Protein 4U3Q (pdb70)

Sequence (192 aa):
KAKAEKVECALKGGIFRGTLPIDTTVTFNADGTAQKVELSPLTYRGTWMVREDGIVELSLVEKELYELIDSNSVRYMGAPGAEMAPFYVLKKTKAKAEKVECALKGGIFRGTLPAGIDTTVTFNADGTAQKVELPLTYRGTWMVREDGIVELSLVSKELYELIDSNSVRYMGAPGAGKPSKEMAPFYVLKKT

Secondary structure (DSSP, 8-state):
-HHHHHHHHHHTTEEEEEE---EEEEEE-TTSEEEEEE---EEEEEEEEE-SSS-EEEEE--EEEEEEEETTEEEEEESS----GGGGEEEE-/-HHHHHHHHHHTTEEEEEEE---EEEEEEE-TTSEEEEEE--EEEEEEEEE-TTSPEEEEE---EEEEEEETTEEEEEEETTEE---TTTGGGGEEEE-

Foldseek 3Di:
DVLQVLLLVLQAPWKWWAAACFTKIWHQHNVQKIWIWGDVIDIWIGGWHADPVNWIWTPTPPIWIWHDPDSFKIFTPGDPPHVPRVRRIIGTD/DVLQVLLLVLAAVWKWWAQAPVRKTKIKHAHNVQKIWMAIPNQIWIGGWGADPVNWIFTDTDSGWIWHDPDSFKIFTQGGVVRGDPDPVNTVRRMIGTD

Organism: Treponema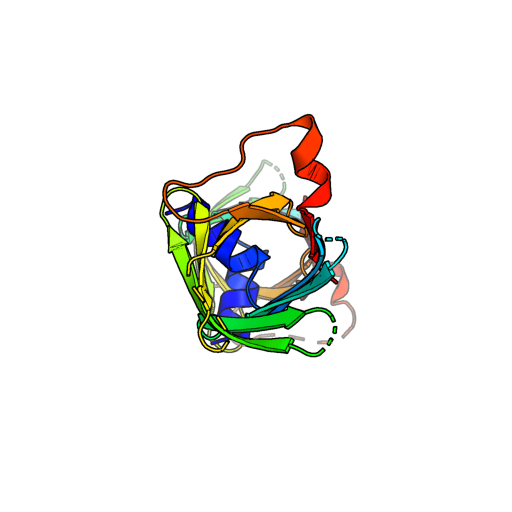 pallidum (strain Nichols) (NCBI:txid243276)

Structure (mmCIF, N/CA/C/O backbone):
data_4U3Q
#
_entry.id   4U3Q
#
_cell.length_a   85.682
_cell.length_b   85.682
_cell.length_c   85.376
_cell.angle_alpha   90.000
_cell.angle_beta   90.000
_cell.angle_gamma   120.000
#
_symmetry.space_group_name_H-M   'H 3'
#
loop_
_entity.id
_entity.type
_entity.pdbx_description
1 polymer '17 kDa lipoprotein'
2 water water
#
loop_
_atom_site.group_PDB
_atom_site.id
_atom_site.type_symbol
_atom_site.label_atom_id
_atom_site.label_alt_id
_atom_site.label_comp_id
_atom_site.label_asym_id
_atom_site.label_entity_id
_atom_site.label_seq_id
_atom_site.pdbx_PDB_ins_code
_atom_site.Cartn_x
_atom_site.Cartn_y
_atom_site.Cartn_z
_atom_site.occupancy
_atom_site.B_iso_or_equiv
_atom_site.auth_seq_id
_atom_site.auth_comp_id
_atom_site.auth_asym_id
_atom_site.auth_atom_id
_atom_site.pdbx_PDB_model_num
ATOM 1 N N . LYS A 1 2 ? -10.010 -26.719 -55.683 1.00 147.35 10 LYS A N 1
ATOM 2 C CA . LYS A 1 2 ? -8.553 -26.663 -55.700 1.00 140.55 10 LYS A CA 1
ATOM 3 C C . LYS A 1 2 ? -8.078 -25.242 -56.030 1.00 138.42 10 LYS A C 1
ATOM 4 O O . LYS A 1 2 ? -7.057 -24.792 -55.507 1.00 137.68 10 LYS A O 1
ATOM 22 N N . ALA A 1 3 ? -8.830 -24.536 -56.875 1.00 112.94 11 ALA A N 1
ATOM 23 C CA . ALA A 1 3 ? -8.462 -23.184 -57.306 1.00 107.54 11 ALA A CA 1
ATOM 24 C C . ALA A 1 3 ? -8.225 -22.263 -56.112 1.00 100.56 11 ALA A C 1
ATOM 25 O O . ALA A 1 3 ? -7.154 -21.679 -55.972 1.00 97.91 11 ALA A O 1
ATOM 32 N N . LYS A 1 4 ? -9.231 -22.149 -55.251 1.00 109.07 12 LYS A N 1
ATOM 33 C CA . LYS A 1 4 ? -9.156 -21.306 -54.061 1.00 103.55 12 LYS A CA 1
ATOM 34 C C . LYS A 1 4 ? -7.950 -21.644 -53.189 1.00 95.36 12 LYS A C 1
ATOM 35 O O . LYS A 1 4 ? -7.260 -20.754 -52.697 1.00 89.63 12 LYS A O 1
ATOM 54 N N . ALA A 1 5 ? -7.707 -22.936 -53.000 1.00 84.34 13 ALA A N 1
ATOM 55 C CA . ALA A 1 5 ? -6.645 -23.399 -52.114 1.00 77.84 13 ALA A CA 1
ATOM 56 C C . ALA A 1 5 ? -5.258 -22.973 -52.591 1.00 77.40 13 ALA A C 1
ATOM 57 O O . ALA A 1 5 ? -4.449 -22.479 -51.803 1.00 66.58 13 ALA A O 1
ATOM 64 N N . GLU A 1 6 ? -4.982 -23.163 -53.877 1.00 81.27 14 GLU A N 1
ATOM 65 C CA . GLU A 1 6 ? -3.654 -22.880 -54.410 1.00 81.43 14 GLU A CA 1
ATOM 66 C C . GLU A 1 6 ? -3.448 -21.384 -54.633 1.00 77.86 14 GLU A C 1
ATOM 67 O O . GLU A 1 6 ? -2.314 -20.918 -54.740 1.00 74.82 14 GLU A O 1
ATOM 79 N N . LYS A 1 7 ? -4.543 -20.633 -54.702 1.00 82.13 15 LYS A N 1
ATOM 80 C CA . LYS A 1 7 ? -4.465 -19.178 -54.757 1.00 79.13 15 LYS A CA 1
ATOM 81 C C . LYS A 1 7 ? -4.012 -18.640 -53.406 1.00 73.38 15 LYS A C 1
ATOM 82 O O . LYS A 1 7 ? -3.169 -17.748 -53.330 1.00 73.42 15 LYS A O 1
ATOM 101 N N . VAL A 1 8 ? -4.587 -19.192 -52.343 1.00 69.82 16 VAL A N 1
ATOM 102 C CA . VAL A 1 8 ? -4.208 -18.831 -50.984 1.00 61.28 16 VAL A CA 1
ATOM 103 C C . VAL A 1 8 ? -2.761 -19.226 -50.715 1.00 63.13 16 VAL A C 1
ATOM 104 O O . VAL A 1 8 ? -2.010 -18.489 -50.074 1.00 61.21 16 VAL A O 1
ATOM 117 N N . GLU A 1 9 ? -2.386 -20.405 -51.199 1.00 65.03 17 GLU A N 1
ATOM 118 C CA . GLU A 1 9 ? -1.024 -20.902 -51.067 1.00 59.30 17 GLU A CA 1
ATOM 119 C C . GLU A 1 9 ? -0.035 -19.934 -51.710 1.00 59.16 17 GLU A C 1
ATOM 120 O O . GLU A 1 9 ? 0.961 -19.549 -51.098 1.00 57.16 17 GLU A O 1
ATOM 132 N N . CYS A 1 10 ? -0.330 -19.533 -52.942 1.00 61.57 18 CYS A N 1
ATOM 133 C CA . CYS A 1 10 ? 0.541 -18.639 -53.694 1.00 66.03 18 CYS A CA 1
ATOM 134 C C . CYS A 1 10 ? 0.730 -17.283 -53.014 1.00 61.56 18 CYS A C 1
ATOM 135 O O . CYS A 1 10 ? 1.838 -16.748 -52.974 1.00 61.00 18 CYS A O 1
ATOM 142 N N . ALA A 1 11 ? -0.357 -16.733 -52.485 1.00 59.39 19 ALA A N 1
ATOM 143 C CA . ALA A 1 11 ? -0.337 -15.399 -51.894 1.00 57.93 19 ALA A CA 1
ATOM 144 C C . ALA A 1 11 ? 0.427 -15.355 -50.575 1.00 55.27 19 ALA A C 1
ATOM 145 O O . ALA A 1 11 ? 0.965 -14.315 -50.196 1.00 59.58 19 ALA A O 1
ATOM 152 N N . LEU A 1 12 ? 0.479 -16.485 -49.881 1.00 60.34 20 LEU A N 1
ATOM 153 C CA . LEU A 1 12 ? 1.004 -16.524 -48.521 1.00 57.13 20 LEU A CA 1
ATOM 154 C C . LEU A 1 12 ? 2.489 -16.852 -48.434 1.00 56.12 20 LEU A C 1
ATOM 155 O O . LEU A 1 12 ? 3.225 -16.203 -47.690 1.00 57.09 20 LEU A O 1
ATOM 171 N N . LYS A 1 13 ? 2.926 -17.863 -49.175 1.00 60.03 21 LYS A N 1
ATOM 172 C CA . LYS A 1 13 ? 4.285 -18.368 -49.009 1.00 68.84 21 LYS A CA 1
ATOM 173 C C . LYS A 1 13 ? 5.339 -17.327 -49.367 1.00 66.13 21 LYS A C 1
ATOM 174 O O . LYS A 1 13 ? 5.278 -16.697 -50.421 1.00 67.77 21 LYS A O 1
ATOM 193 N N . GLY A 1 14 ? 6.306 -17.162 -48.468 1.00 59.05 22 GLY A N 1
ATOM 194 C CA . GLY A 1 14 ? 7.327 -16.141 -48.605 1.00 58.19 22 GLY A CA 1
ATOM 195 C C . GLY A 1 14 ? 6.910 -14.836 -47.952 1.00 61.21 22 GLY A C 1
ATOM 196 O O . GLY A 1 14 ? 7.725 -13.931 -47.779 1.00 67.71 22 GLY A O 1
ATOM 200 N N . GLY A 1 15 ? 5.637 -14.746 -47.577 1.00 60.49 23 GLY A N 1
ATOM 201 C CA . GLY A 1 15 ? 5.078 -13.520 -47.037 1.00 59.52 23 GLY A CA 1
ATOM 202 C C . GLY A 1 15 ? 5.099 -13.451 -45.522 1.00 57.17 23 GLY A C 1
ATOM 203 O O . GLY A 1 15 ? 4.970 -14.467 -44.840 1.00 56.40 23 GLY A O 1
ATOM 207 N N . ILE A 1 16 ? 5.272 -12.238 -45.005 1.00 58.01 24 ILE A N 1
ATOM 208 C CA . ILE A 1 16 ? 5.217 -11.978 -43.572 1.00 54.82 24 ILE A CA 1
ATOM 209 C C . ILE A 1 16 ? 4.103 -10.978 -43.292 1.00 63.20 24 ILE A C 1
ATOM 210 O O . ILE A 1 16 ? 4.014 -9.935 -43.941 1.00 63.03 24 ILE A O 1
ATOM 226 N N . PHE A 1 17 ? 3.261 -11.305 -42.317 1.00 53.65 25 PHE A N 1
ATOM 227 C CA . PHE A 1 17 ? 2.062 -10.528 -42.039 1.00 53.30 25 PHE A CA 1
ATOM 228 C C . PHE A 1 17 ? 2.069 -10.014 -40.607 1.00 53.44 25 PHE A C 1
ATOM 229 O O . PHE A 1 17 ? 2.296 -10.773 -39.665 1.00 61.41 25 PHE A O 1
ATOM 246 N N . ARG A 1 18 ? 1.819 -8.718 -40.461 1.00 55.55 26 ARG A N 1
ATOM 247 C CA . ARG A 1 18 ? 1.906 -8.051 -39.171 1.00 62.64 26 ARG A CA 1
ATOM 248 C C . ARG A 1 18 ? 0.617 -7.314 -38.834 1.00 63.81 26 ARG A C 1
ATOM 249 O O . ARG A 1 18 ? -0.096 -6.842 -39.719 1.00 62.00 26 ARG A O 1
ATOM 270 N N . GLY A 1 19 ? 0.332 -7.218 -37.541 1.00 61.35 27 GLY A N 1
ATOM 271 C CA . GLY A 1 19 ? -0.827 -6.496 -37.059 1.00 59.11 27 GLY A CA 1
ATOM 272 C C . GLY A 1 19 ? -0.951 -6.643 -35.558 1.00 57.20 27 GLY A C 1
ATOM 273 O O . GLY A 1 19 ? -0.473 -7.621 -34.984 1.00 67.08 27 GLY A O 1
ATOM 277 N N . THR A 1 20 ? -1.586 -5.665 -34.923 1.00 60.34 28 THR A N 1
ATOM 278 C CA . THR A 1 20 ? -1.788 -5.688 -33.481 1.00 64.40 28 THR A CA 1
ATOM 279 C C . THR A 1 20 ? -3.169 -6.245 -33.166 1.00 70.04 28 THR A C 1
ATOM 280 O O . THR A 1 20 ? -4.183 -5.592 -33.417 1.00 69.55 28 THR A O 1
ATOM 291 N N . LEU A 1 21 ? -3.201 -7.456 -32.620 1.00 75.93 29 LEU A N 1
ATOM 292 C CA . LEU A 1 21 ? -4.460 -8.116 -32.294 1.00 82.17 29 LEU A CA 1
ATOM 293 C C . LEU A 1 21 ? -4.925 -7.711 -30.895 1.00 86.10 29 LEU A C 1
ATOM 294 O O . LEU A 1 21 ? -4.124 -7.243 -30.087 1.00 89.90 29 LEU A O 1
ATOM 310 N N . PRO A 1 22 ? -6.226 -7.884 -30.605 1.00 89.15 30 PRO A N 1
ATOM 311 C CA . PRO A 1 22 ? -6.758 -7.526 -29.283 1.00 94.23 30 PRO A CA 1
ATOM 312 C C . PRO A 1 22 ? -6.087 -8.291 -28.145 1.00 93.43 30 PRO A C 1
ATOM 313 O O . PRO A 1 22 ? -5.653 -9.422 -28.359 1.00 95.14 30 PRO A O 1
ATOM 324 N N . ILE A 1 29 ? -1.471 -6.706 -28.736 1.00 82.10 37 ILE A N 1
ATOM 325 C CA . ILE A 1 29 ? -0.215 -7.433 -28.875 1.00 80.45 37 ILE A CA 1
ATOM 326 C C . ILE A 1 29 ? 0.283 -7.387 -30.315 1.00 72.69 37 ILE A C 1
ATOM 327 O O . ILE A 1 29 ? -0.348 -7.935 -31.218 1.00 68.99 37 ILE A O 1
ATOM 342 N N . ASP A 1 30 ? 1.425 -6.737 -30.519 1.00 72.51 38 ASP A N 1
ATOM 343 C CA . ASP A 1 30 ? 2.021 -6.636 -31.845 1.00 69.85 38 ASP A CA 1
ATOM 344 C C . ASP A 1 30 ? 2.458 -8.023 -32.306 1.00 70.23 38 ASP A C 1
ATOM 345 O O . ASP A 1 30 ? 3.358 -8.624 -31.717 1.00 70.26 38 ASP A O 1
ATOM 354 N N . THR A 1 31 ? 1.815 -8.523 -33.358 1.00 63.67 39 THR A N 1
ATOM 355 C CA . THR A 1 31 ? 1.989 -9.911 -33.777 1.00 61.84 39 THR A CA 1
ATOM 356 C C . THR A 1 31 ? 2.513 -10.031 -35.204 1.00 60.42 39 THR A C 1
ATOM 357 O O . THR A 1 31 ? 2.113 -9.280 -36.091 1.00 56.47 39 THR A O 1
ATOM 368 N N . THR A 1 32 ? 3.414 -10.988 -35.404 1.00 62.81 40 THR A N 1
ATOM 369 C CA . THR A 1 32 ? 3.932 -11.323 -36.725 1.00 63.03 40 THR A CA 1
ATOM 370 C C . THR A 1 32 ? 3.612 -12.777 -37.045 1.00 62.00 40 THR A C 1
ATOM 371 O O . THR A 1 32 ? 3.677 -13.637 -36.170 1.00 60.02 40 THR A O 1
ATOM 382 N N . VAL A 1 33 ? 3.257 -13.038 -38.298 1.00 52.52 41 VAL A N 1
ATOM 383 C CA . VAL A 1 33 ? 3.039 -14.398 -38.774 1.00 50.55 41 VAL A CA 1
ATOM 384 C C . VAL A 1 33 ? 3.710 -14.561 -40.128 1.00 56.28 41 VAL A C 1
ATOM 385 O O . VAL A 1 33 ? 3.321 -13.920 -41.105 1.00 58.38 41 VAL A O 1
ATOM 398 N N . THR A 1 34 ? 4.722 -15.420 -40.173 1.00 62.54 42 THR A N 1
ATOM 399 C CA . THR A 1 34 ? 5.484 -15.656 -41.390 1.00 64.65 42 THR A CA 1
ATOM 400 C C . THR A 1 34 ? 5.174 -17.039 -41.945 1.00 61.06 42 THR A C 1
ATOM 401 O O . THR A 1 34 ? 5.399 -18.045 -41.279 1.00 61.35 42 THR A O 1
ATOM 412 N N . PHE A 1 35 ? 4.652 -17.076 -43.166 1.00 59.85 43 PHE A N 1
ATOM 413 C CA . PHE A 1 35 ? 4.391 -18.332 -43.857 1.00 62.17 43 PHE A CA 1
ATOM 414 C C . PHE A 1 35 ? 5.534 -18.628 -44.820 1.00 60.25 43 PHE A C 1
ATOM 415 O O . PHE A 1 35 ? 5.528 -18.173 -45.961 1.00 60.06 43 PHE A O 1
ATOM 432 N N . ASN A 1 36 ? 6.526 -19.378 -44.351 1.00 62.68 44 ASN A N 1
ATOM 433 C CA . ASN A 1 36 ? 7.664 -19.737 -45.191 1.00 57.41 44 ASN A CA 1
ATOM 434 C C . ASN A 1 36 ? 7.213 -20.607 -46.353 1.00 56.46 44 ASN A C 1
ATOM 435 O O . ASN A 1 36 ? 6.241 -21.354 -46.239 1.00 58.67 44 ASN A O 1
ATOM 446 N N . ALA A 1 37 ? 7.926 -20.510 -47.469 1.00 58.05 45 ALA A N 1
ATOM 447 C CA . ALA A 1 37 ? 7.552 -21.233 -48.677 1.00 61.69 45 ALA A CA 1
ATOM 448 C C . ALA A 1 37 ? 7.870 -22.722 -48.584 1.00 60.16 45 ALA A C 1
ATOM 449 O O . ALA A 1 37 ? 7.412 -23.507 -49.415 1.00 54.20 45 ALA A O 1
ATOM 456 N N . ASP A 1 38 ? 8.655 -23.111 -47.583 1.00 59.08 46 ASP A N 1
ATOM 457 C CA . ASP A 1 38 ? 8.977 -24.520 -47.387 1.00 67.49 46 ASP A CA 1
ATOM 458 C C . ASP A 1 38 ? 7.853 -25.250 -46.655 1.00 68.73 46 ASP A C 1
ATOM 459 O O . ASP A 1 38 ? 7.915 -26.466 -46.463 1.00 62.07 46 ASP A O 1
ATOM 468 N N . GLY A 1 39 ? 6.829 -24.501 -46.251 1.00 62.59 47 GLY A N 1
ATOM 469 C CA . GLY A 1 39 ? 5.685 -25.068 -45.559 1.00 60.64 47 GLY A CA 1
ATOM 470 C C . GLY A 1 39 ? 5.740 -24.846 -44.061 1.00 60.58 47 GLY A C 1
ATOM 471 O O . GLY A 1 39 ? 4.796 -25.179 -43.344 1.00 62.96 47 GLY A O 1
ATOM 475 N N . THR A 1 40 ? 6.849 -24.288 -43.584 1.00 59.20 48 THR A N 1
ATOM 476 C CA . THR A 1 40 ? 7.005 -23.989 -42.165 1.00 53.25 48 THR A CA 1
ATOM 477 C C . THR A 1 40 ? 6.472 -22.597 -41.868 1.00 56.90 48 THR A C 1
ATOM 478 O O . THR A 1 40 ? 6.236 -21.809 -42.784 1.00 51.42 48 THR A O 1
ATOM 489 N N . ALA A 1 41 ? 6.289 -22.298 -40.585 1.00 51.55 49 ALA A N 1
ATOM 490 C CA . ALA A 1 41 ? 5.760 -21.006 -40.171 1.00 54.45 49 ALA A CA 1
ATOM 491 C C . ALA A 1 41 ? 6.391 -20.535 -38.870 1.00 58.60 49 ALA A C 1
ATOM 492 O O . ALA A 1 41 ? 6.887 -21.336 -38.079 1.00 53.87 49 ALA A O 1
ATOM 499 N N . GLN A 1 42 ? 6.362 -19.223 -38.669 1.00 68.78 50 GLN A N 1
ATOM 500 C CA . GLN A 1 42 ? 6.884 -18.599 -37.462 1.00 73.72 50 GLN A CA 1
ATOM 501 C C . GLN A 1 42 ? 5.919 -17.515 -37.002 1.00 71.05 50 GLN A C 1
ATOM 502 O O . GLN A 1 42 ? 5.454 -16.713 -37.813 1.00 71.61 50 GLN A O 1
ATOM 516 N N . LYS A 1 43 ? 5.610 -17.504 -35.708 1.00 66.39 51 LYS A N 1
ATOM 517 C CA . LYS A 1 43 ? 4.823 -16.425 -35.124 1.00 60.61 51 LYS A CA 1
ATOM 518 C C . LYS A 1 43 ? 5.608 -15.743 -34.014 1.00 67.14 51 LYS A C 1
ATOM 519 O O . LYS A 1 43 ? 6.217 -16.407 -33.175 1.00 67.71 51 LYS A O 1
ATOM 538 N N . VAL A 1 44 ? 5.579 -14.413 -34.020 1.00 60.09 52 VAL A N 1
ATOM 539 C CA . VAL A 1 44 ? 6.246 -13.616 -33.000 1.00 56.15 52 VAL A CA 1
ATOM 540 C C . VAL A 1 44 ? 5.240 -12.689 -32.323 1.00 62.64 52 VAL A C 1
ATOM 541 O O . VAL A 1 44 ? 4.371 -12.121 -32.982 1.00 60.34 52 VAL A O 1
ATOM 554 N N . GLU A 1 45 ? 5.366 -12.549 -31.005 1.00 80.04 53 GLU A N 1
ATOM 555 C CA . GLU A 1 45 ? 4.484 -11.691 -30.219 1.00 81.53 53 GLU A CA 1
ATOM 556 C C . GLU A 1 45 ? 5.287 -10.832 -29.249 1.00 84.44 53 GLU A C 1
ATOM 557 O O . GLU A 1 45 ? 6.333 -11.252 -28.760 1.00 85.47 53 GLU A O 1
ATOM 569 N N . LEU A 1 46 ? 4.784 -9.630 -28.977 1.00 81.56 54 LEU A N 1
ATOM 570 C CA . LEU A 1 46 ? 5.408 -8.722 -28.019 1.00 86.75 54 LEU A CA 1
ATOM 571 C C . LEU A 1 46 ? 4.470 -8.447 -26.848 1.00 87.56 54 LEU A C 1
ATOM 572 O O . LEU A 1 46 ? 3.476 -7.737 -26.991 1.00 86.54 54 LEU A O 1
ATOM 588 N N . SER A 1 55 ? 10.147 -8.437 -24.834 1.00 114.35 63 SER A N 1
ATOM 589 C CA . SER A 1 55 ? 9.683 -9.752 -24.407 1.00 113.73 63 SER A CA 1
ATOM 590 C C . SER A 1 55 ? 9.130 -10.552 -25.583 1.00 108.13 63 SER A C 1
ATOM 591 O O . SER A 1 55 ? 7.972 -10.968 -25.564 1.00 107.71 63 SER A O 1
ATOM 598 N N . PRO A 1 56 ? 9.962 -10.775 -26.612 1.00 96.40 64 PRO A N 1
ATOM 599 C CA . PRO A 1 56 ? 9.506 -11.470 -27.820 1.00 88.80 64 PRO A CA 1
ATOM 600 C C . PRO A 1 56 ? 9.232 -12.955 -27.607 1.00 85.72 64 PRO A C 1
ATOM 601 O O . PRO A 1 56 ? 10.170 -13.733 -27.440 1.00 87.36 64 PRO A O 1
ATOM 612 N N . LEU A 1 57 ? 7.958 -13.334 -27.611 1.00 94.74 65 LEU A N 1
ATOM 613 C CA . LEU A 1 57 ? 7.585 -14.742 -27.623 1.00 92.95 65 LEU A CA 1
ATOM 614 C C . LEU A 1 57 ? 7.655 -15.249 -29.054 1.00 90.46 65 LEU A C 1
ATOM 615 O O . LEU A 1 57 ? 7.271 -14.541 -29.984 1.00 91.87 65 LEU A O 1
ATOM 631 N N . THR A 1 58 ? 8.149 -16.470 -29.224 1.00 82.09 66 THR A N 1
ATOM 632 C CA . THR A 1 58 ? 8.302 -17.063 -30.547 1.00 74.97 66 THR A CA 1
ATOM 633 C C . THR A 1 58 ? 7.603 -1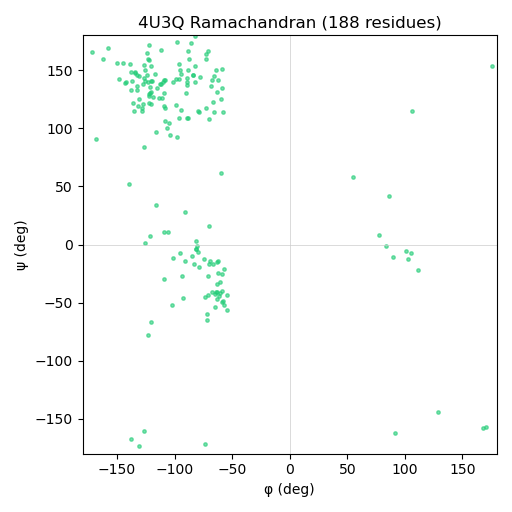8.413 -30.621 1.00 75.34 66 THR A C 1
ATOM 634 O O . THR A 1 58 ? 7.641 -19.198 -29.673 1.00 77.82 66 THR A O 1
ATOM 645 N N . TYR A 1 59 ? 6.966 -18.669 -31.760 1.00 74.44 67 TYR A N 1
ATOM 646 C CA . TYR A 1 59 ? 6.283 -19.931 -32.010 1.00 70.00 67 TYR A CA 1
ATOM 647 C C . TYR A 1 59 ? 6.676 -20.455 -33.384 1.00 74.32 67 TYR A C 1
ATOM 648 O O . TYR A 1 59 ? 6.660 -19.708 -34.361 1.00 71.94 67 TYR A O 1
ATOM 666 N N . ARG A 1 60 ? 7.025 -21.737 -33.454 1.00 78.12 68 ARG A N 1
ATOM 667 C CA . ARG A 1 60 ? 7.432 -22.361 -34.708 1.00 76.21 68 ARG A CA 1
ATOM 668 C C . ARG A 1 60 ? 6.506 -23.521 -35.043 1.00 74.65 68 ARG A C 1
ATOM 669 O O . ARG A 1 60 ? 5.903 -24.119 -34.154 1.00 75.86 68 ARG A O 1
ATOM 690 N N . GLY A 1 61 ? 6.394 -23.832 -36.330 1.00 62.53 69 GLY A N 1
ATOM 691 C CA . GLY A 1 61 ? 5.538 -24.914 -36.772 1.00 58.82 69 GLY A CA 1
ATOM 692 C C . GLY A 1 61 ? 5.316 -24.912 -38.270 1.00 60.10 69 GLY A C 1
ATOM 693 O O . GLY A 1 61 ? 6.110 -24.351 -39.025 1.00 61.50 69 GLY A O 1
ATOM 697 N N . THR A 1 62 ? 4.227 -25.546 -38.695 1.00 63.72 70 THR A N 1
ATOM 698 C CA . THR A 1 62 ? 3.874 -25.633 -40.107 1.00 60.53 70 THR A CA 1
ATOM 699 C C . THR A 1 62 ? 2.481 -25.066 -40.351 1.00 56.99 70 THR A C 1
ATOM 700 O O . THR A 1 62 ? 1.676 -24.954 -39.424 1.00 53.90 70 THR A O 1
ATOM 711 N N . TRP A 1 63 ? 2.213 -24.699 -41.601 1.00 55.80 71 TRP A N 1
ATOM 712 C CA . TRP A 1 63 ? 0.902 -24.207 -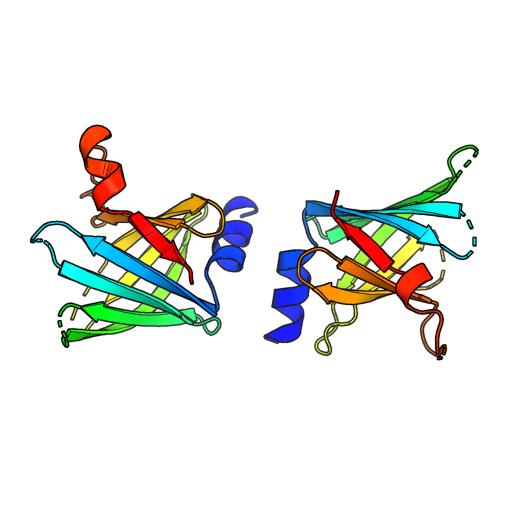42.003 1.00 55.50 71 TRP A CA 1
ATOM 713 C C . TRP A 1 63 ? 0.358 -25.058 -43.142 1.00 57.14 71 TRP A C 1
ATOM 714 O O . TRP A 1 63 ? 1.123 -25.539 -43.976 1.00 59.76 71 TRP A O 1
ATOM 735 N N . MET A 1 64 ? -0.960 -25.250 -43.162 1.00 58.99 72 MET A N 1
ATOM 736 C CA . MET A 1 64 ? -1.612 -26.035 -44.205 1.00 62.19 72 MET A CA 1
ATOM 737 C C . MET A 1 64 ? -2.897 -25.363 -44.675 1.00 62.58 72 MET A C 1
ATOM 738 O O . MET A 1 64 ? -3.581 -24.701 -43.898 1.00 58.61 72 MET A O 1
ATOM 752 N N . VAL A 1 65 ? -3.218 -25.553 -45.952 1.00 62.65 73 VAL A N 1
ATOM 753 C CA . VAL A 1 65 ? -4.385 -24.930 -46.565 1.00 66.99 73 VAL A CA 1
ATOM 754 C C . VAL A 1 65 ? -5.419 -25.984 -46.954 1.00 70.11 73 VAL A C 1
ATOM 755 O O . VAL A 1 65 ? -5.099 -26.936 -47.665 1.00 70.31 73 VAL A O 1
ATOM 768 N N . ARG A 1 66 ? -6.656 -25.815 -46.491 1.00 111.17 74 ARG A N 1
ATOM 769 C CA . ARG A 1 66 ? -7.741 -26.700 -46.900 1.00 116.98 74 ARG A CA 1
ATOM 770 C C . ARG A 1 66 ? -8.150 -26.375 -48.333 1.00 122.58 74 ARG A C 1
ATOM 771 O O . ARG A 1 66 ? -7.502 -25.573 -49.004 1.00 124.42 74 ARG A O 1
ATOM 792 N N . GLU A 1 67 ? -9.238 -26.984 -48.794 1.00 117.13 75 GLU A N 1
ATOM 793 C CA . GLU A 1 67 ? -9.755 -26.697 -50.128 1.00 117.29 75 GLU A CA 1
ATOM 794 C C . GLU A 1 67 ? -10.779 -25.564 -50.091 1.00 107.53 75 GLU A C 1
ATOM 795 O O . GLU A 1 67 ? -11.132 -25.009 -51.131 1.00 105.70 75 GLU A O 1
ATOM 807 N N . ASP A 1 68 ? -11.255 -25.224 -48.897 1.00 102.50 76 ASP A N 1
ATOM 808 C CA . ASP A 1 68 ? -12.190 -24.113 -48.742 1.00 98.09 76 ASP A CA 1
ATOM 809 C C . ASP A 1 68 ? -11.436 -22.784 -48.633 1.00 91.19 76 ASP A C 1
ATOM 810 O O . ASP A 1 68 ? -12.039 -21.712 -48.670 1.00 87.49 76 ASP A O 1
ATOM 819 N N . GLY A 1 69 ? -10.115 -22.871 -48.492 1.00 90.24 77 GLY A N 1
ATOM 820 C CA . GLY A 1 69 ? -9.255 -21.700 -48.502 1.00 84.75 77 GLY A CA 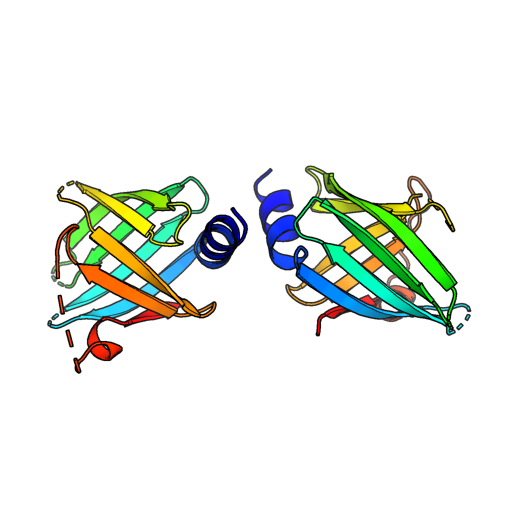1
ATOM 821 C C . GLY A 1 69 ? -8.612 -21.403 -47.160 1.00 81.64 77 GLY A C 1
ATOM 822 O O . GLY A 1 69 ? -7.582 -20.735 -47.098 1.00 78.40 77 GLY A O 1
ATOM 826 N N . ILE A 1 70 ? -9.212 -21.902 -46.085 1.00 86.28 78 ILE A N 1
ATOM 827 C CA . ILE A 1 70 ? -8.740 -21.600 -44.738 1.00 80.82 78 ILE A CA 1
ATOM 828 C C . ILE A 1 70 ? -7.352 -22.180 -44.488 1.00 82.99 78 ILE A C 1
ATOM 829 O O . ILE A 1 70 ? -7.021 -23.261 -44.977 1.00 88.82 78 ILE A O 1
ATOM 845 N N . VAL A 1 71 ? -6.554 -21.452 -43.713 1.00 70.79 79 VAL A N 1
ATOM 846 C CA . VAL A 1 71 ? -5.178 -21.837 -43.433 1.00 68.06 79 VAL A CA 1
ATOM 847 C C . VAL A 1 71 ? -5.033 -22.312 -41.993 1.00 69.78 79 VAL A C 1
ATOM 848 O O . VAL A 1 71 ? -5.261 -21.550 -41.056 1.00 69.57 79 VAL A O 1
ATOM 861 N N . GLU A 1 72 ? -4.648 -23.572 -41.825 1.00 68.04 80 GLU A N 1
ATOM 862 C CA . GLU A 1 72 ? -4.404 -24.130 -40.500 1.00 70.47 80 GLU A CA 1
ATOM 863 C C . GLU A 1 72 ? -2.952 -23.918 -40.099 1.00 61.11 80 GLU A C 1
ATOM 864 O O . GLU A 1 72 ? -2.043 -24.209 -40.869 1.00 62.60 80 GLU A O 1
ATOM 876 N N . LEU A 1 73 ? -2.752 -23.402 -38.892 1.00 69.90 81 LEU A N 1
ATOM 877 C CA . LEU A 1 73 ? -1.419 -23.148 -38.363 1.00 67.34 81 LEU A CA 1
ATOM 878 C C . LEU A 1 73 ? -1.230 -23.913 -37.057 1.00 73.21 81 LEU A C 1
ATOM 879 O O . LEU A 1 73 ? -1.986 -23.734 -36.103 1.00 76.79 81 LEU A O 1
ATOM 895 N N . SER A 1 74 ? -0.219 -24.777 -37.037 1.00 70.54 82 SER A N 1
ATOM 896 C CA . SER A 1 74 ? 0.061 -25.631 -35.890 1.00 73.78 82 SER A CA 1
ATOM 897 C C . SER A 1 74 ? 1.424 -25.285 -35.304 1.00 72.02 82 SER A C 1
ATOM 898 O O . SER A 1 74 ? 2.453 -25.763 -35.779 1.00 72.26 82 SER A O 1
ATOM 906 N N . LEU A 1 75 ? 1.418 -24.451 -34.270 1.00 96.40 83 LEU A N 1
ATOM 907 C CA . LEU A 1 75 ? 2.651 -23.958 -33.664 1.00 99.22 83 LEU A CA 1
ATOM 908 C C . LEU A 1 75 ? 3.021 -24.755 -32.418 1.00 106.76 83 LEU A C 1
ATOM 909 O O . LEU A 1 75 ? 2.261 -25.614 -31.969 1.00 114.45 83 LEU A O 1
ATOM 925 N N . VAL A 1 76 ? 4.191 -24.457 -31.861 1.00 94.00 84 VAL A N 1
ATOM 926 C CA . VAL A 1 76 ? 4.646 -25.097 -30.632 1.00 96.17 84 VAL A CA 1
ATOM 927 C C . VAL A 1 76 ? 5.868 -24.370 -30.072 1.00 97.13 84 VAL A C 1
ATOM 928 O O . VAL A 1 76 ? 6.265 -23.318 -30.575 1.00 87.69 84 VAL A O 1
ATOM 941 N N . GLU A 1 86 ? -4.487 -24.758 -29.822 1.00 128.83 94 GLU A N 1
ATOM 942 C CA . GLU A 1 86 ? -3.350 -25.484 -30.376 1.00 120.84 94 GLU A CA 1
ATOM 943 C C . GLU A 1 86 ? -3.270 -25.301 -31.889 1.00 116.73 94 GLU A C 1
ATOM 944 O O . GLU A 1 86 ? -2.184 -25.330 -32.468 1.00 119.46 94 GLU A O 1
ATOM 955 N N . LYS A 1 87 ? -4.427 -25.115 -32.518 1.00 90.09 95 LYS A N 1
ATOM 956 C CA . LYS A 1 87 ? -4.501 -24.800 -33.942 1.00 82.20 95 LYS A CA 1
ATOM 957 C C . LYS A 1 87 ? -5.026 -23.384 -34.127 1.00 81.59 95 LYS A C 1
ATOM 958 O O . LYS A 1 87 ? -5.943 -22.962 -33.425 1.00 84.95 95 LYS A O 1
ATOM 977 N N . GLU A 1 88 ? -4.423 -22.654 -35.062 1.00 78.21 96 GLU A N 1
ATOM 978 C CA . GLU A 1 88 ? -4.861 -21.306 -35.409 1.00 72.93 96 GLU A CA 1
ATOM 979 C C . GLU A 1 88 ? -5.283 -21.250 -36.869 1.00 74.28 96 GLU A C 1
ATOM 980 O O . GLU A 1 88 ? -4.527 -21.641 -37.760 1.00 75.82 96 GLU A O 1
ATOM 992 N N . LEU A 1 89 ? -6.497 -20.761 -37.104 1.00 69.79 97 LEU A N 1
ATOM 993 C CA . LEU A 1 89 ? -7.030 -20.630 -38.453 1.00 69.25 97 LEU A CA 1
ATOM 994 C C . LEU A 1 89 ? -6.802 -19.221 -38.988 1.00 70.75 97 LEU A C 1
ATOM 995 O O . LEU A 1 89 ? -6.750 -18.255 -38.225 1.00 65.42 97 LEU A O 1
ATOM 1011 N N . TYR A 1 90 ? -6.662 -19.116 -40.306 1.00 61.15 98 TYR A N 1
ATOM 1012 C CA . TYR A 1 90 ? -6.455 -17.832 -40.957 1.00 64.63 98 TYR A CA 1
ATOM 1013 C C . TYR A 1 90 ? -7.181 -17.776 -42.296 1.00 68.27 98 TYR A C 1
ATOM 1014 O O . TYR A 1 90 ? -7.180 -18.746 -43.053 1.00 70.06 98 TYR A O 1
ATOM 1032 N N . GLU A 1 91 ? -7.799 -16.631 -42.570 1.00 65.91 99 GLU A N 1
ATOM 1033 C CA . GLU A 1 91 ? -8.482 -16.390 -43.835 1.00 69.21 99 GLU A CA 1
ATOM 1034 C C . GLU A 1 91 ? -7.717 -15.359 -44.653 1.00 67.73 99 GLU A C 1
ATOM 1035 O O . GLU A 1 91 ? -7.211 -14.380 -44.106 1.00 64.52 99 GLU A O 1
ATOM 1047 N N . LEU A 1 92 ? -7.639 -15.582 -45.961 1.00 68.52 100 LEU A N 1
ATOM 1048 C CA . LEU A 1 92 ? -7.019 -14.622 -46.865 1.00 70.18 100 LEU A CA 1
ATOM 1049 C C . LEU A 1 92 ? -8.061 -13.623 -47.356 1.00 68.68 100 LEU A C 1
ATOM 1050 O O . LEU A 1 92 ? -8.937 -13.968 -48.149 1.00 71.84 100 LEU A O 1
ATOM 1066 N N . ILE A 1 93 ? -7.966 -12.385 -46.881 1.00 76.37 101 ILE A N 1
ATOM 1067 C CA . ILE A 1 93 ? -8.897 -11.338 -47.289 1.00 77.66 101 ILE A CA 1
ATOM 1068 C C . ILE A 1 93 ? -8.604 -10.929 -48.728 1.00 83.42 101 ILE A C 1
ATOM 1069 O O . ILE A 1 93 ? -9.462 -11.037 -49.604 1.00 83.98 101 ILE A O 1
ATOM 1085 N N . ASP A 1 94 ? -7.386 -10.449 -48.956 1.00 101.76 102 ASP A N 1
ATOM 1086 C CA . ASP A 1 94 ? -6.905 -10.146 -50.298 1.00 106.05 102 ASP A CA 1
ATOM 1087 C C . ASP A 1 94 ? -5.465 -10.634 -50.437 1.00 104.33 102 ASP A C 1
ATOM 1088 O O . ASP A 1 94 ? -4.978 -11.381 -49.590 1.00 103.99 102 ASP A O 1
ATOM 1097 N N . SER A 1 95 ? -4.788 -10.212 -51.498 1.00 89.14 103 SER A N 1
ATOM 1098 C CA . SER A 1 95 ? -3.425 -10.659 -51.761 1.00 84.43 103 SER A CA 1
ATOM 1099 C C . SER A 1 95 ? -2.4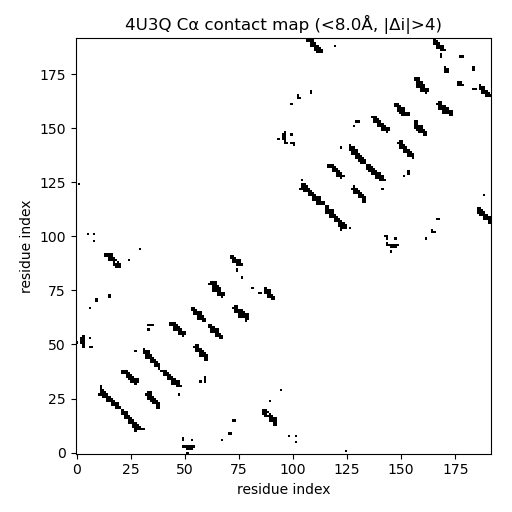50 -10.249 -50.657 1.00 78.60 103 SER A C 1
ATOM 1100 O O . SER A 1 95 ? -1.417 -10.891 -50.471 1.00 74.86 103 SER A O 1
ATOM 1108 N N . ASN A 1 96 ? -2.785 -9.190 -49.922 1.00 88.73 104 ASN A N 1
ATOM 1109 C CA . ASN A 1 96 ? -1.865 -8.607 -48.945 1.00 83.38 104 ASN A CA 1
ATOM 1110 C C . ASN A 1 96 ? -2.391 -8.582 -47.510 1.00 78.02 104 ASN A C 1
ATOM 1111 O O . ASN A 1 96 ? -1.755 -8.004 -46.628 1.00 73.64 104 ASN A O 1
ATOM 1122 N N . SER A 1 97 ? -3.540 -9.207 -47.274 1.00 69.61 105 SER A N 1
ATOM 1123 C CA . SER A 1 97 ? -4.151 -9.202 -45.946 1.00 65.65 105 SER A CA 1
ATOM 1124 C C . SER A 1 97 ? -4.631 -10.590 -45.527 1.00 71.40 105 SER A C 1
ATOM 1125 O O . SER A 1 97 ? -5.055 -11.394 -46.357 1.00 74.68 105 SER A O 1
ATOM 1133 N N . VAL A 1 98 ? -4.557 -10.850 -44.225 1.00 63.63 106 VAL A N 1
ATOM 1134 C CA . VAL A 1 98 ? -4.982 -12.121 -43.648 1.00 66.27 106 VAL A CA 1
ATOM 1135 C C . VAL A 1 98 ? -5.648 -11.869 -42.298 1.00 63.15 106 VAL A C 1
ATOM 1136 O O . VAL A 1 98 ? -5.186 -11.033 -41.523 1.00 64.95 106 VAL A O 1
ATOM 1149 N N . ARG A 1 99 ? -6.731 -12.594 -42.025 1.00 63.18 107 ARG A N 1
ATOM 1150 C CA . ARG A 1 99 ? -7.467 -12.434 -40.775 1.00 64.42 107 ARG A CA 1
ATOM 1151 C C . ARG A 1 99 ? -7.287 -13.638 -39.859 1.00 62.27 107 ARG A C 1
ATOM 1152 O O . ARG A 1 99 ? -7.465 -14.780 -40.277 1.00 64.23 107 ARG A O 1
ATOM 1173 N N . TYR A 1 100 ? -6.940 -13.365 -38.606 1.00 69.24 108 TYR A N 1
ATOM 1174 C CA . TYR A 1 100 ? -6.834 -14.396 -37.583 1.00 70.03 108 TYR A CA 1
ATOM 1175 C C . TYR A 1 100 ? -8.223 -14.759 -37.070 1.00 74.99 108 TYR A C 1
ATOM 1176 O O . TYR A 1 100 ? -8.896 -13.937 -36.449 1.00 79.31 108 TYR A O 1
ATOM 1194 N N . MET A 1 101 ? -8.646 -15.994 -37.333 1.00 71.18 109 MET A N 1
ATOM 1195 C CA . MET A 1 101 ? -10.005 -16.430 -37.018 1.00 71.28 109 MET A CA 1
ATOM 1196 C C . MET A 1 101 ? -10.089 -17.138 -35.667 1.00 78.49 109 MET A C 1
ATOM 1197 O O . MET A 1 101 ? -11.182 -17.446 -35.190 1.00 78.13 109 MET A O 1
ATOM 1211 N N . GLY A 1 102 ? -8.938 -17.399 -35.056 1.00 82.08 110 GLY A N 1
ATOM 1212 C CA . GLY A 1 102 ? -8.894 -18.087 -33.778 1.00 86.55 110 GLY A CA 1
ATOM 1213 C C . GLY A 1 102 ? -8.758 -19.588 -33.937 1.00 90.38 110 GLY A C 1
ATOM 1214 O O . GLY A 1 102 ? -8.365 -20.078 -34.997 1.00 89.28 110 GLY A O 1
ATOM 1218 N N . ALA A 1 103 ? -9.080 -20.316 -32.873 1.00 85.43 111 ALA A N 1
ATOM 1219 C CA . ALA A 1 103 ? -9.008 -21.771 -32.883 1.00 91.28 111 ALA A CA 1
ATOM 1220 C C . ALA A 1 103 ? -10.141 -22.359 -33.719 1.00 93.92 111 ALA A C 1
ATOM 1221 O O . ALA A 1 103 ? -11.148 -21.692 -33.954 1.00 91.75 111 ALA A O 1
ATOM 1228 N N . PRO A 1 104 ? -9.981 -23.612 -34.179 1.00 98.97 112 PRO A N 1
ATOM 1229 C CA . PRO A 1 104 ? -11.059 -24.233 -34.956 1.00 102.17 112 PRO A CA 1
ATOM 1230 C C . PRO A 1 104 ? -12.287 -24.522 -34.099 1.00 105.27 112 PRO A C 1
ATOM 1231 O O . PRO A 1 104 ? -12.152 -25.012 -32.977 1.00 107.93 112 PRO A O 1
ATOM 1242 N N . GLY A 1 105 ? -13.467 -24.219 -34.629 1.00 116.09 113 GLY A N 1
ATOM 1243 C CA . GLY A 1 105 ? -14.702 -24.366 -33.883 1.00 125.35 113 GLY A CA 1
ATOM 1244 C C . GLY A 1 105 ? -14.987 -23.123 -33.064 1.00 121.13 113 GLY A C 1
ATOM 1245 O O . GLY A 1 105 ? -15.412 -23.208 -31.911 1.00 125.36 113 GLY A O 1
ATOM 1249 N N . ALA A 1 106 ? -14.745 -21.964 -33.671 1.00 118.25 114 ALA A N 1
ATOM 1250 C CA . ALA A 1 106 ? -14.953 -20.677 -33.016 1.00 113.39 114 ALA A CA 1
ATOM 1251 C C . ALA A 1 106 ? -15.844 -19.776 -33.866 1.00 107.46 114 ALA A C 1
ATOM 1252 O O . ALA A 1 106 ? -16.215 -18.680 -33.449 1.00 104.77 114 ALA A O 1
ATOM 1259 N N . GLU A 1 112 ? -18.372 -7.318 -34.738 1.00 105.25 120 GLU 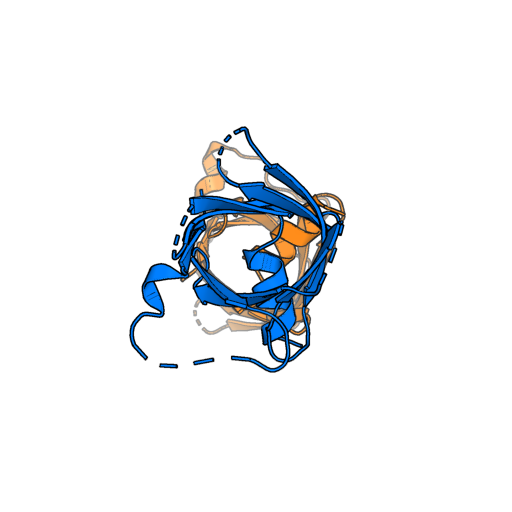A N 1
ATOM 1260 C CA . GLU A 1 112 ? -18.123 -6.415 -35.857 1.00 101.94 120 GLU A CA 1
ATOM 1261 C C . GLU A 1 112 ? -16.749 -5.763 -35.743 1.00 99.00 120 GLU A C 1
ATOM 1262 O O . GLU A 1 112 ? -16.540 -4.654 -36.233 1.00 98.81 120 GLU A O 1
ATOM 1273 N N . MET A 1 113 ? -15.821 -6.459 -35.090 1.00 80.34 121 MET A N 1
ATOM 1274 C CA . MET A 1 113 ? -14.469 -5.951 -34.881 1.00 76.71 121 MET A CA 1
ATOM 1275 C C . MET A 1 113 ? -13.448 -6.826 -35.605 1.00 75.90 121 MET A C 1
ATOM 1276 O O . MET A 1 113 ? -12.325 -7.017 -35.136 1.00 72.14 121 MET A O 1
ATOM 1290 N N . ALA A 1 114 ? -13.853 -7.350 -36.757 1.00 92.47 122 ALA A N 1
ATOM 1291 C CA . ALA A 1 114 ? -12.980 -8.169 -37.592 1.00 92.04 122 ALA A CA 1
ATOM 1292 C C . ALA A 1 114 ? -11.704 -7.441 -38.031 1.00 86.56 122 ALA A C 1
ATOM 1293 O O . ALA A 1 114 ? -10.634 -8.048 -38.060 1.00 86.64 122 ALA A O 1
ATOM 1300 N N . PRO A 1 115 ? -11.808 -6.144 -38.383 1.00 88.66 123 PRO A N 1
ATOM 1301 C CA . PRO A 1 115 ? -10.620 -5.421 -38.861 1.00 82.34 123 PRO A CA 1
ATOM 1302 C C . PRO A 1 115 ? -9.445 -5.419 -37.880 1.00 69.24 123 PRO A C 1
ATOM 1303 O O . PRO A 1 115 ? -8.310 -5.206 -38.302 1.00 71.83 123 PRO A O 1
ATOM 1314 N N . PHE A 1 116 ? -9.713 -5.651 -36.599 1.00 64.76 124 PHE A N 1
ATOM 1315 C CA . PHE A 1 116 ? -8.657 -5.660 -35.590 1.00 61.03 124 PHE A CA 1
ATOM 1316 C C . PHE A 1 116 ? -7.912 -6.993 -35.557 1.00 58.54 124 PHE A C 1
ATOM 1317 O O . PHE A 1 116 ? -6.940 -7.148 -34.817 1.00 56.28 124 PHE A O 1
ATOM 1334 N N . TYR A 1 117 ? -8.370 -7.948 -36.361 1.00 65.15 125 TYR A N 1
ATOM 1335 C CA . TYR A 1 117 ? -7.739 -9.261 -36.445 1.00 67.52 125 TYR A CA 1
ATOM 1336 C C . TYR A 1 117 ? -7.019 -9.429 -37.778 1.00 65.60 125 TYR A C 1
ATOM 1337 O O . TYR A 1 117 ? -6.590 -10.527 -38.130 1.00 66.48 125 TYR A O 1
ATOM 1355 N N . VAL A 1 118 ? -6.882 -8.329 -38.511 1.00 70.38 126 VAL A N 1
ATOM 1356 C CA . VAL A 1 118 ? -6.240 -8.354 -39.818 1.00 72.82 126 VAL A CA 1
ATOM 1357 C C . VAL A 1 118 ? -4.725 -8.256 -39.679 1.00 65.33 126 VAL A C 1
ATOM 1358 O O . VAL A 1 118 ? -4.215 -7.594 -38.777 1.00 66.54 126 VAL A O 1
ATOM 1371 N N . LEU A 1 119 ? -4.017 -8.929 -40.581 1.00 69.13 127 LEU A N 1
ATOM 1372 C CA . LEU A 1 119 ? -2.563 -8.879 -40.624 1.00 67.32 127 LEU A CA 1
ATOM 1373 C C . LEU A 1 119 ? -2.109 -8.529 -42.034 1.00 69.27 127 LEU A C 1
ATOM 1374 O O . LEU A 1 119 ? -2.324 -9.297 -42.971 1.00 69.27 127 LEU A O 1
ATOM 1390 N N . LYS A 1 120 ? -1.484 -7.365 -42.178 1.00 66.88 128 LYS A N 1
ATOM 1391 C CA . LYS A 1 120 ? -1.065 -6.873 -43.485 1.00 69.68 128 LYS A CA 1
ATOM 1392 C C . LYS A 1 120 ? 0.335 -7.352 -43.852 1.00 64.51 128 LYS A C 1
ATOM 1393 O O . LYS A 1 120 ? 1.217 -7.444 -42.998 1.00 59.83 128 LYS A O 1
ATOM 1412 N N . LYS A 1 121 ? 0.526 -7.650 -45.132 1.00 60.97 129 LYS A N 1
ATOM 1413 C CA . LYS A 1 121 ? 1.817 -8.088 -45.647 1.00 66.57 129 LYS A CA 1
ATOM 1414 C C . LYS A 1 121 ? 2.865 -6.995 -45.454 1.00 67.10 129 LYS A C 1
ATOM 1415 O O . LYS A 1 121 ? 2.568 -5.811 -45.602 1.00 62.80 129 LYS A O 1
ATOM 1434 N N . THR A 1 122 ? 4.087 -7.400 -45.118 1.00 80.47 130 THR A N 1
ATOM 1435 C CA . THR A 1 122 ? 5.182 -6.459 -44.905 1.00 79.51 130 THR A CA 1
ATOM 1436 C C . THR A 1 122 ? 6.433 -6.930 -45.639 1.00 78.37 130 THR A C 1
ATOM 1437 O O . THR A 1 122 ? 7.503 -7.055 -45.045 1.00 81.11 130 THR A O 1
ATOM 1448 N N . LYS B 1 2 ? 12.834 -25.549 -58.507 1.00 86.47 10 LYS B N 1
ATOM 1449 C CA . LYS B 1 2 ? 11.568 -25.877 -57.864 1.00 88.89 10 LYS B CA 1
ATOM 1450 C C . LYS B 1 2 ? 10.943 -24.647 -57.218 1.00 92.54 10 LYS B C 1
ATOM 1451 O O . LYS B 1 2 ? 9.823 -24.262 -57.553 1.00 94.38 10 LYS B O 1
ATOM 1469 N N . ALA B 1 3 ? 11.672 -24.041 -56.286 1.00 72.25 11 ALA B N 1
ATOM 1470 C CA . ALA B 1 3 ? 11.198 -22.850 -55.589 1.00 71.34 11 ALA B CA 1
ATOM 1471 C C . ALA B 1 3 ? 10.937 -21.710 -56.565 1.00 74.54 11 ALA B C 1
ATOM 1472 O O . ALA B 1 3 ? 10.048 -20.886 -56.349 1.00 80.05 11 ALA B O 1
ATOM 1479 N N . LYS B 1 4 ? 11.717 -21.667 -57.640 1.00 82.92 12 LYS B N 1
ATOM 1480 C CA . LYS B 1 4 ? 11.581 -20.619 -58.642 1.00 81.16 12 LYS B CA 1
ATOM 1481 C C . LYS B 1 4 ? 10.338 -20.831 -59.497 1.00 77.61 12 LYS B C 1
ATOM 1482 O O . LYS B 1 4 ? 9.583 -19.894 -59.755 1.00 78.15 12 LYS B O 1
ATOM 1501 N N . ALA B 1 5 ? 10.134 -22.070 -59.932 1.00 74.60 13 ALA B N 1
ATOM 1502 C CA . ALA B 1 5 ? 9.037 -22.401 -60.832 1.00 69.91 13 ALA B CA 1
ATOM 1503 C C . ALA B 1 5 ? 7.677 -22.146 -60.196 1.00 73.19 13 ALA B C 1
ATOM 1504 O O . ALA B 1 5 ? 6.726 -21.772 -60.883 1.00 76.76 13 ALA B O 1
ATOM 1511 N N . GLU B 1 6 ? 7.580 -22.351 -58.887 1.00 76.38 14 GLU B N 1
ATOM 1512 C CA . GLU B 1 6 ? 6.309 -22.186 -58.196 1.00 84.32 14 GLU B CA 1
ATOM 1513 C C . GLU B 1 6 ? 5.862 -20.728 -58.178 1.00 84.09 14 GLU B C 1
ATOM 1514 O O . GLU B 1 6 ? 4.679 -20.438 -58.353 1.00 85.16 14 GLU B O 1
ATOM 1526 N N . LYS B 1 7 ? 6.803 -19.814 -57.964 1.00 78.22 15 LYS B N 1
ATOM 1527 C CA . LYS B 1 7 ? 6.492 -18.390 -57.995 1.00 79.63 15 LYS B CA 1
ATOM 1528 C C . LYS B 1 7 ? 6.013 -17.994 -59.385 1.00 76.71 15 LYS B C 1
ATOM 1529 O O . LYS B 1 7 ? 5.070 -17.217 -59.531 1.00 79.82 15 LYS B O 1
ATOM 1548 N N . VAL B 1 8 ? 6.672 -18.535 -60.404 1.00 72.37 16 VAL B N 1
ATOM 1549 C CA . VAL B 1 8 ? 6.301 -18.272 -61.787 1.00 67.42 16 VAL B CA 1
ATOM 1550 C C . VAL B 1 8 ? 4.910 -18.827 -62.080 1.00 67.41 16 VAL B C 1
ATOM 1551 O O . VAL B 1 8 ? 4.102 -18.178 -62.743 1.00 68.15 16 VAL B O 1
ATOM 1564 N N . GLU B 1 9 ? 4.644 -20.033 -61.587 1.00 82.06 17 GLU B N 1
ATOM 1565 C CA . GLU B 1 9 ? 3.328 -20.651 -61.710 1.00 84.31 17 GLU B CA 1
ATOM 1566 C C . GLU B 1 9 ? 2.250 -19.759 -61.109 1.00 86.60 17 GLU B C 1
ATOM 1567 O O . GLU B 1 9 ? 1.253 -19.448 -61.758 1.00 90.44 17 GLU B O 1
ATOM 1579 N N . CYS B 1 10 ? 2.468 -19.349 -59.864 1.00 73.46 18 CYS B N 1
ATOM 1580 C CA . CYS B 1 10 ? 1.515 -18.526 -59.130 1.00 76.35 18 CYS B CA 1
ATOM 1581 C C . CYS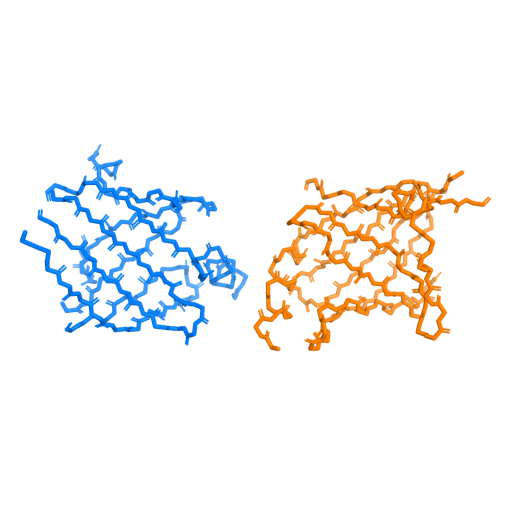 B 1 10 ? 1.200 -17.218 -59.847 1.00 77.14 18 CYS B C 1
ATOM 1582 O O . CYS B 1 10 ? 0.035 -16.852 -60.009 1.00 80.75 18 CYS B O 1
ATOM 1589 N N . ALA B 1 11 ? 2.245 -16.520 -60.273 1.00 75.64 19 ALA B N 1
ATOM 1590 C CA . ALA B 1 11 ? 2.098 -15.203 -60.880 1.00 80.02 19 ALA B CA 1
ATOM 1591 C C . ALA B 1 11 ? 1.376 -15.258 -62.224 1.00 76.32 19 ALA B C 1
ATOM 1592 O O . ALA B 1 11 ? 0.887 -14.240 -62.713 1.00 78.32 19 ALA B O 1
ATOM 1599 N N . LEU B 1 12 ? 1.298 -16.449 -62.811 1.00 74.82 20 LEU B N 1
ATOM 1600 C CA . LEU B 1 12 ? 0.800 -16.604 -64.175 1.00 71.27 20 LEU B CA 1
ATOM 1601 C C . LEU B 1 12 ? -0.629 -17.117 -64.260 1.00 77.40 20 LEU B C 1
ATOM 1602 O O . LEU B 1 12 ? -1.464 -16.520 -64.941 1.00 74.09 20 LEU B O 1
ATOM 1618 N N . LYS B 1 13 ? -0.902 -18.229 -63.586 1.00 77.04 21 LYS B N 1
ATOM 1619 C CA . LYS B 1 13 ? -2.185 -18.908 -63.737 1.00 84.47 21 LYS B CA 1
ATOM 1620 C C . LYS B 1 13 ? -3.357 -18.006 -63.364 1.00 87.10 21 LYS B C 1
ATOM 1621 O O . LYS B 1 13 ? -3.327 -17.312 -62.348 1.00 87.20 21 LYS B O 1
ATOM 1640 N N . GLY B 1 14 ? -4.385 -18.027 -64.207 1.00 85.32 22 GLY B N 1
ATOM 1641 C CA . GLY B 1 14 ? -5.516 -17.130 -64.064 1.00 89.28 22 GLY B CA 1
ATOM 1642 C C . GLY B 1 14 ? -5.234 -15.774 -64.686 1.00 82.61 22 GLY B C 1
ATOM 1643 O O . GLY B 1 14 ? -6.094 -14.893 -64.694 1.00 85.14 22 GLY B O 1
ATOM 1647 N N . GLY B 1 15 ? -4.025 -15.613 -65.215 1.00 69.06 23 GLY B N 1
ATOM 1648 C CA . GLY B 1 15 ? -3.584 -14.342 -65.761 1.00 61.46 23 GLY B CA 1
ATOM 1649 C C . GLY B 1 15 ? -3.696 -14.261 -67.270 1.00 57.88 23 GLY B C 1
ATOM 1650 O O . GLY B 1 15 ? -3.458 -15.241 -67.978 1.00 58.79 23 GLY B O 1
ATOM 1654 N N . ILE B 1 16 ? -4.068 -13.080 -67.755 1.00 58.51 24 ILE B N 1
ATOM 1655 C CA . ILE B 1 16 ? -4.119 -12.799 -69.184 1.00 59.80 24 ILE B CA 1
ATOM 1656 C C . ILE B 1 16 ? -3.188 -11.629 -69.483 1.00 50.07 24 ILE B C 1
ATOM 1657 O O . ILE B 1 16 ? -3.343 -10.540 -68.932 1.00 54.68 24 ILE B O 1
ATOM 1673 N N . PHE B 1 17 ? -2.215 -11.873 -70.354 1.00 59.31 25 PHE B N 1
ATOM 1674 C CA . PHE B 1 17 ? -1.159 -10.907 -70.630 1.00 62.60 25 PHE B CA 1
ATOM 1675 C C . PHE B 1 17 ? -1.273 -10.359 -72.047 1.00 60.98 25 PHE B C 1
ATOM 1676 O O . PHE B 1 17 ? -1.533 -11.106 -72.989 1.00 62.55 25 PHE B O 1
ATOM 1693 N N . ARG B 1 18 ? -1.073 -9.051 -72.183 1.00 50.34 26 ARG B N 1
ATOM 1694 C CA . ARG B 1 18 ? -1.231 -8.371 -73.464 1.00 49.11 26 ARG B CA 1
ATOM 1695 C C . ARG B 1 18 ? -0.042 -7.478 -73.795 1.00 49.66 26 ARG B C 1
ATOM 1696 O O . ARG B 1 18 ? 0.552 -6.860 -72.914 1.00 52.18 26 ARG B O 1
ATOM 1717 N N . GLY B 1 19 ? 0.284 -7.409 -75.081 1.00 49.30 27 GLY B N 1
ATOM 1718 C CA . GLY B 1 19 ? 1.346 -6.550 -75.567 1.00 46.65 27 GLY B CA 1
ATOM 1719 C C . GLY B 1 19 ? 1.349 -6.535 -77.082 1.00 49.08 27 GLY B C 1
ATOM 1720 O O . GLY B 1 19 ? 0.707 -7.373 -77.714 1.00 50.72 27 GLY B O 1
ATOM 1724 N N . THR B 1 20 ? 2.061 -5.574 -77.662 1.00 61.09 28 THR B N 1
ATOM 1725 C CA . THR B 1 20 ? 2.181 -5.467 -79.110 1.00 62.97 28 THR B CA 1
ATOM 1726 C C . THR B 1 20 ? 3.569 -5.912 -79.540 1.00 66.61 28 THR B C 1
ATOM 1727 O O . THR B 1 20 ? 4.535 -5.154 -79.433 1.00 69.29 28 THR B O 1
ATOM 1738 N N . LEU B 1 21 ? 3.665 -7.146 -80.026 1.00 64.97 29 LEU B N 1
ATOM 1739 C CA . LEU B 1 21 ? 4.950 -7.712 -80.416 1.00 65.67 29 LEU B CA 1
ATOM 1740 C C . LEU B 1 21 ? 5.327 -7.256 -81.826 1.00 68.66 29 LEU B C 1
ATOM 1741 O O . LEU B 1 21 ? 4.448 -6.950 -82.631 1.00 77.41 29 LEU B O 1
ATOM 1757 N N . PRO B 1 22 ? 6.637 -7.204 -82.129 1.00 65.84 30 PRO B N 1
ATOM 1758 C CA . PRO B 1 22 ? 7.096 -6.764 -83.453 1.00 73.14 30 PRO B CA 1
ATOM 1759 C C . PRO B 1 22 ? 6.546 -7.615 -84.591 1.00 82.30 30 PRO B C 1
ATOM 1760 O O . PRO B 1 22 ? 6.279 -8.801 -84.397 1.00 76.72 30 PRO B O 1
ATOM 1771 N N . ALA B 1 23 ? 6.395 -7.006 -85.764 1.00 103.90 31 ALA B N 1
ATOM 1772 C CA . ALA B 1 23 ? 5.869 -7.689 -86.942 1.00 112.00 31 ALA B CA 1
ATOM 1773 C C . ALA B 1 23 ? 6.852 -7.604 -88.106 1.00 119.28 31 ALA B C 1
ATOM 1774 O O . ALA B 1 23 ? 6.758 -6.712 -88.948 1.00 125.58 31 ALA B O 1
ATOM 1781 N N . GLY B 1 28 ? 3.223 -3.997 -85.864 1.00 99.11 36 GLY B N 1
ATOM 1782 C CA . GLY B 1 28 ? 3.229 -4.758 -84.628 1.00 92.53 36 GLY B CA 1
ATOM 1783 C C . GLY B 1 28 ? 1.929 -5.508 -84.415 1.00 88.50 36 GLY B C 1
ATOM 1784 O O . GLY B 1 28 ? 0.851 -4.994 -84.713 1.00 93.28 36 GLY B O 1
ATOM 1787 N N . ILE B 1 29 ? 2.035 -6.726 -83.892 1.00 70.05 37 ILE B N 1
ATOM 1788 C CA . ILE B 1 29 ? 0.872 -7.574 -83.663 1.00 64.02 37 ILE B CA 1
ATOM 1789 C C . ILE B 1 29 ? 0.350 -7.438 -82.237 1.00 62.38 37 ILE B C 1
ATOM 1790 O O . ILE B 1 29 ? 1.040 -7.787 -81.278 1.00 54.76 37 ILE B O 1
ATOM 1806 N N . ASP B 1 30 ? -0.874 -6.934 -82.103 1.00 61.74 38 ASP B N 1
ATOM 1807 C CA . ASP B 1 30 ? -1.545 -6.906 -80.811 1.00 56.26 38 ASP B CA 1
ATOM 1808 C C . ASP B 1 30 ? -1.830 -8.346 -80.403 1.00 61.02 38 ASP B C 1
ATOM 1809 O O . ASP B 1 30 ? -2.485 -9.086 -81.140 1.00 56.93 38 ASP B O 1
ATOM 1818 N N . THR B 1 31 ? -1.332 -8.742 -79.235 1.00 58.92 39 THR B N 1
ATOM 1819 C CA . THR B 1 31 ? -1.339 -10.147 -78.840 1.00 57.99 39 THR B CA 1
ATOM 1820 C C . THR B 1 31 ? -1.847 -10.347 -77.418 1.00 53.76 39 THR B C 1
ATOM 1821 O O . THR B 1 31 ? -1.631 -9.510 -76.544 1.00 58.99 39 THR B O 1
ATOM 1832 N N . THR B 1 32 ? -2.532 -11.466 -77.211 1.00 50.49 40 THR B N 1
ATOM 1833 C CA . THR B 1 32 ? -2.986 -11.881 -75.890 1.00 49.95 40 THR B CA 1
ATOM 1834 C C . THR B 1 32 ? -2.507 -13.298 -75.602 1.00 51.37 40 THR B C 1
ATOM 1835 O O . THR B 1 32 ? -2.449 -14.136 -76.501 1.00 53.39 40 THR B O 1
ATOM 1846 N N . VAL B 1 33 ? -2.146 -13.549 -74.349 1.00 46.79 41 VAL B N 1
ATOM 1847 C CA . VAL B 1 33 ? -1.817 -14.892 -73.892 1.00 53.03 41 VAL B CA 1
ATOM 1848 C C . VAL B 1 33 ? -2.460 -15.134 -72.537 1.00 55.25 41 VAL B C 1
ATOM 1849 O O . VAL B 1 33 ? -2.198 -14.410 -71.578 1.00 58.46 41 VAL B O 1
ATOM 1862 N N . THR B 1 34 ? -3.299 -16.162 -72.472 1.00 64.84 42 THR B N 1
ATOM 1863 C CA . THR B 1 34 ? -4.008 -16.509 -71.250 1.00 68.45 42 THR B CA 1
ATOM 1864 C C . THR B 1 34 ? -3.481 -17.824 -70.695 1.00 67.57 42 THR B C 1
ATOM 1865 O O . THR B 1 34 ? -3.447 -18.832 -71.398 1.00 68.94 42 THR B O 1
ATOM 1876 N N . PHE B 1 35 ? -3.070 -17.800 -69.432 1.00 65.70 43 PHE B N 1
ATOM 1877 C CA . PHE B 1 35 ? -2.583 -18.993 -68.754 1.00 72.93 43 PHE B CA 1
ATOM 1878 C C . PHE B 1 35 ? -3.651 -19.505 -67.795 1.00 72.19 43 PHE B C 1
ATOM 1879 O O . PHE B 1 35 ? -3.748 -19.049 -66.657 1.00 75.64 43 PHE B O 1
ATOM 1896 N N . ASN B 1 36 ? -4.462 -20.444 -68.267 1.00 64.16 44 ASN B N 1
ATOM 1897 C CA . ASN B 1 36 ? -5.516 -21.019 -67.443 1.00 72.84 44 ASN B CA 1
ATOM 1898 C C . ASN B 1 36 ? -4.914 -21.846 -66.314 1.00 77.64 44 ASN B C 1
ATOM 1899 O O . ASN B 1 36 ? -3.912 -22.536 -66.504 1.00 76.88 44 ASN B O 1
ATOM 1910 N N . ALA B 1 37 ? -5.526 -21.764 -65.137 1.00 83.01 45 ALA B N 1
ATOM 1911 C CA . ALA B 1 37 ? -4.989 -22.405 -63.942 1.00 89.83 45 ALA B CA 1
ATOM 1912 C C . ALA B 1 37 ? -5.063 -23.928 -64.012 1.00 92.68 45 ALA B C 1
ATOM 1913 O O . ALA B 1 37 ? -4.426 -24.620 -63.218 1.00 98.61 45 ALA B O 1
ATOM 1920 N N . ASP B 1 38 ? -5.838 -24.449 -64.957 1.00 85.49 46 ASP B N 1
ATOM 1921 C CA . ASP B 1 38 ? -5.945 -25.893 -65.139 1.00 91.10 46 ASP B CA 1
ATOM 1922 C C . ASP B 1 38 ? -4.760 -26.442 -65.938 1.00 88.77 46 ASP B C 1
ATOM 1923 O O . ASP B 1 38 ? -4.666 -27.648 -66.174 1.00 90.19 46 ASP B O 1
ATOM 1932 N N . GLY B 1 39 ? -3.863 -25.550 -66.352 1.00 79.81 47 GLY B N 1
ATOM 1933 C CA . GLY B 1 39 ? -2.679 -25.933 -67.100 1.00 75.74 47 GLY B CA 1
ATOM 1934 C C . GLY B 1 39 ? -2.799 -25.644 -68.585 1.00 72.04 47 GLY B C 1
ATOM 1935 O O . GLY B 1 39 ? -1.811 -25.703 -69.316 1.00 69.83 47 GLY B O 1
ATOM 1939 N N . THR B 1 40 ? -4.011 -25.334 -69.035 1.00 71.93 48 THR B N 1
ATOM 1940 C CA . THR B 1 40 ? -4.246 -25.024 -70.440 1.00 69.10 48 THR B CA 1
ATOM 1941 C C . THR B 1 40 ? -3.983 -23.547 -70.706 1.00 64.30 48 THR B C 1
ATOM 1942 O O . THR B 1 40 ? -3.749 -22.775 -69.778 1.00 63.34 48 THR B O 1
ATOM 1953 N N . ALA B 1 41 ? -4.028 -23.160 -71.977 1.00 74.83 49 ALA B N 1
ATOM 1954 C CA . ALA B 1 41 ? -3.744 -21.784 -72.365 1.00 73.23 49 ALA B CA 1
ATOM 1955 C C . ALA B 1 41 ? -4.260 -21.481 -73.767 1.00 70.79 49 ALA B C 1
ATOM 1956 O O . ALA B 1 41 ? -4.491 -22.390 -74.565 1.00 70.92 49 ALA B O 1
ATOM 1963 N N . GLN B 1 42 ? -4.441 -20.196 -74.054 1.00 61.80 50 GLN B N 1
ATOM 1964 C CA . GLN B 1 42 ? -4.826 -19.748 -75.387 1.00 64.82 50 GLN B CA 1
ATOM 1965 C C . GLN B 1 42 ? -4.054 -18.492 -75.762 1.00 56.72 50 GLN B C 1
ATOM 1966 O O . GLN B 1 42 ? -3.598 -17.750 -74.889 1.00 56.20 50 GLN B O 1
ATOM 1980 N N . LYS B 1 43 ? -3.906 -18.267 -77.063 1.00 62.00 51 LYS B N 1
ATOM 1981 C CA . LYS B 1 43 ? -3.321 -17.036 -77.572 1.00 63.68 51 LYS B CA 1
ATOM 1982 C C . LYS B 1 43 ? -4.249 -16.413 -78.606 1.00 66.10 51 LYS B C 1
ATOM 1983 O O . LYS B 1 43 ? -4.813 -17.115 -79.445 1.00 69.26 51 LYS B O 1
ATOM 2002 N N . VAL B 1 44 ? -4.400 -15.094 -78.534 1.00 56.80 52 VAL B N 1
ATOM 2003 C CA . VAL B 1 44 ? -5.192 -14.346 -79.501 1.00 54.01 52 VAL B CA 1
ATOM 2004 C C . VAL B 1 44 ? -4.324 -13.275 -80.154 1.00 61.61 52 VAL B C 1
ATOM 2005 O O . VAL B 1 44 ? -3.681 -12.485 -79.464 1.00 67.56 52 VAL B O 1
ATOM 2018 N N . GLU B 1 45 ? -4.312 -13.260 -81.485 1.00 68.91 53 GLU B N 1
ATOM 2019 C CA . GLU B 1 45 ? -3.539 -12.286 -82.251 1.00 71.13 53 GLU B CA 1
ATOM 2020 C C . GLU B 1 45 ? -4.445 -11.483 -83.175 1.00 74.74 53 GLU B C 1
ATOM 2021 O O . GLU B 1 45 ? -5.547 -11.917 -83.500 1.00 76.01 53 GLU B O 1
ATOM 2033 N N . LEU B 1 46 ? -3.970 -10.312 -83.591 1.00 80.83 54 LEU B N 1
ATOM 2034 C CA . LEU B 1 46 ? -4.688 -9.472 -84.544 1.00 83.65 54 LEU B CA 1
ATOM 2035 C C . LEU B 1 46 ? -3.783 -9.099 -85.715 1.00 86.24 54 LEU B C 1
ATOM 2036 O O . LEU B 1 46 ? -2.917 -8.236 -85.591 1.00 87.45 54 LEU B O 1
ATOM 2052 N N . PRO B 1 56 ? -9.158 -12.119 -85.895 1.00 87.36 64 PRO B N 1
ATOM 2053 C CA . PRO B 1 56 ? -8.538 -12.606 -84.657 1.00 83.10 64 PRO B CA 1
ATOM 2054 C C . PRO B 1 56 ? -8.069 -14.054 -84.758 1.00 80.21 64 PRO B C 1
ATOM 2055 O O . PRO B 1 56 ? -8.896 -14.966 -84.756 1.00 82.53 64 PRO B O 1
ATOM 2066 N N . LEU B 1 57 ? -6.757 -14.257 -84.846 1.00 105.31 65 LEU B N 1
ATOM 2067 C CA . LEU B 1 57 ? -6.191 -15.601 -84.867 1.00 104.80 65 LEU B CA 1
ATOM 2068 C C . LEU B 1 57 ? -6.117 -16.165 -83.454 1.00 101.59 65 LEU B C 1
ATOM 2069 O O . LEU B 1 57 ? -5.385 -15.647 -82.610 1.00 97.89 65 LEU B O 1
ATOM 2085 N N . THR B 1 58 ? -6.879 -17.225 -83.204 1.00 99.67 66 THR B N 1
ATOM 2086 C CA . THR B 1 58 ? -6.896 -17.872 -81.897 1.00 98.45 66 THR B CA 1
ATOM 2087 C C . THR B 1 58 ? -6.056 -19.146 -81.905 1.00 103.24 66 THR B C 1
ATOM 2088 O O . THR B 1 58 ? -6.073 -19.906 -82.875 1.00 106.28 66 THR B O 1
ATOM 2099 N N . TYR B 1 59 ? -5.324 -19.367 -80.817 1.00 108.48 67 TYR B N 1
ATOM 2100 C CA . TYR B 1 59 ? -4.531 -20.579 -80.634 1.00 108.55 67 TYR B CA 1
ATOM 2101 C C . TYR B 1 59 ? -4.944 -21.251 -79.331 1.00 107.15 67 TYR B C 1
ATOM 2102 O O . TYR B 1 59 ? -5.599 -20.636 -78.489 1.00 109.25 67 TYR B O 1
ATOM 2120 N N . ARG B 1 60 ? -4.557 -22.511 -79.170 1.00 101.33 68 ARG B N 1
ATOM 2121 C CA . ARG B 1 60 ? -4.983 -23.309 -78.027 1.00 100.66 68 ARG B CA 1
ATOM 2122 C C . ARG B 1 60 ? -3.895 -24.307 -77.640 1.00 95.35 68 ARG B C 1
ATOM 2123 O O . ARG B 1 60 ? -3.218 -24.855 -78.508 1.00 97.19 68 ARG B O 1
ATOM 2144 N N . GLY B 1 61 ? -3.719 -24.537 -76.341 1.00 92.89 69 GLY B N 1
ATOM 2145 C CA . GLY B 1 61 ? -2.723 -25.488 -75.880 1.00 93.15 69 GLY B CA 1
ATOM 2146 C C . GLY B 1 61 ? -2.477 -25.475 -74.383 1.00 91.22 69 GLY B C 1
ATOM 2147 O O . GLY B 1 61 ? -3.331 -25.047 -73.609 1.00 91.13 69 GLY B O 1
ATOM 2151 N N . THR B 1 62 ? -1.299 -25.951 -73.982 1.00 89.98 70 THR B N 1
ATOM 2152 C CA . THR B 1 62 ? -0.949 -26.084 -72.570 1.00 88.71 70 THR B CA 1
ATOM 2153 C C . THR B 1 62 ? 0.318 -25.308 -72.232 1.00 83.67 70 THR B C 1
ATOM 2154 O O . THR B 1 62 ? 1.000 -24.795 -73.119 1.00 81.54 70 THR B O 1
ATOM 2165 N N . TRP B 1 63 ? 0.622 -25.223 -70.941 1.00 87.24 71 TRP B N 1
ATOM 2166 C CA . TRP B 1 63 ? 1.818 -24.536 -70.477 1.00 80.33 71 TRP B CA 1
ATOM 2167 C C . TRP B 1 63 ? 2.333 -25.158 -69.187 1.00 83.49 71 TRP B C 1
ATOM 2168 O O . TRP B 1 63 ? 1.581 -25.789 -68.448 1.00 82.62 71 TRP B O 1
ATOM 2189 N N . MET B 1 64 ? 3.625 -24.985 -68.933 1.00 86.80 72 MET B N 1
ATOM 2190 C CA . MET B 1 64 ? 4.222 -25.401 -67.672 1.00 88.36 72 MET B CA 1
ATOM 2191 C C . MET B 1 64 ? 5.503 -24.606 -67.450 1.00 80.70 72 MET B C 1
ATOM 2192 O O . MET B 1 64 ? 5.973 -23.915 -68.354 1.00 76.43 72 MET B O 1
ATOM 2206 N N . VAL B 1 65 ? 6.057 -24.706 -66.246 1.00 78.96 73 VAL B N 1
ATOM 2207 C CA . VAL B 1 65 ? 7.288 -24.005 -65.899 1.00 73.68 73 VAL B CA 1
ATOM 2208 C C . VAL B 1 65 ? 8.401 -25.008 -65.606 1.00 77.37 73 VAL B C 1
ATOM 2209 O O . VAL B 1 65 ? 8.184 -25.993 -64.900 1.00 75.77 73 VAL B O 1
ATOM 2222 N N . ARG B 1 66 ? 9.589 -24.761 -66.152 1.00 77.58 74 ARG B N 1
ATOM 2223 C CA . ARG B 1 66 ? 10.739 -25.617 -65.878 1.00 79.24 74 ARG B CA 1
ATOM 2224 C C . ARG B 1 66 ? 11.377 -25.210 -64.558 1.00 83.71 74 ARG B C 1
ATOM 2225 O O . ARG B 1 66 ? 10.938 -24.260 -63.913 1.00 83.55 74 ARG B O 1
ATOM 2246 N N . GLU B 1 67 ? 12.431 -25.918 -64.169 1.00 86.42 75 GLU B N 1
ATOM 2247 C CA . GLU B 1 67 ? 13.162 -25.591 -62.951 1.00 91.39 75 GLU B CA 1
ATOM 2248 C C . GLU B 1 67 ? 13.943 -24.284 -63.086 1.00 87.47 75 GLU B C 1
ATOM 2249 O O . GLU B 1 67 ? 14.355 -23.699 -62.085 1.00 85.75 75 GLU B O 1
ATOM 2261 N N . ASP B 1 68 ? 14.149 -23.829 -64.319 1.00 92.37 76 ASP B N 1
ATOM 2262 C CA . ASP B 1 68 ? 14.867 -22.577 -64.556 1.00 89.82 76 ASP B CA 1
ATOM 2263 C C . ASP B 1 68 ? 13.942 -21.369 -64.413 1.00 79.70 76 ASP B C 1
ATOM 2264 O O . ASP B 1 68 ? 14.403 -20.237 -64.272 1.00 76.02 76 ASP B O 1
ATOM 2273 N N . GLY B 1 69 ? 12.636 -21.621 -64.457 1.00 88.13 77 GLY B N 1
ATOM 2274 C CA . GLY B 1 69 ? 11.638 -20.581 -64.283 1.00 82.17 77 GLY B CA 1
ATOM 2275 C C . GLY B 1 69 ? 10.967 -20.173 -65.581 1.00 75.04 77 GLY B C 1
ATOM 2276 O O . GLY B 1 69 ? 10.004 -19.408 -65.576 1.00 78.68 77 GLY B O 1
ATOM 2280 N N . ILE B 1 70 ? 11.472 -20.686 -66.697 1.00 63.23 78 ILE B N 1
ATOM 2281 C CA . ILE B 1 70 ? 10.934 -20.343 -68.008 1.00 57.56 78 ILE B CA 1
ATOM 2282 C C . ILE B 1 70 ? 9.640 -21.091 -68.289 1.00 61.31 78 ILE B C 1
ATOM 2283 O O . ILE B 1 70 ? 9.482 -22.250 -67.905 1.00 62.58 78 ILE B O 1
ATOM 2299 N N . VAL B 1 71 ? 8.726 -20.416 -68.978 1.00 61.10 79 VAL B N 1
ATOM 2300 C CA . VAL B 1 71 ? 7.432 -20.987 -69.322 1.00 63.10 79 VAL B CA 1
ATOM 2301 C C . VAL B 1 71 ? 7.431 -21.511 -70.752 1.00 63.52 79 VAL B C 1
ATOM 2302 O O . VAL B 1 71 ? 7.640 -20.748 -71.693 1.00 67.89 79 VAL B O 1
ATOM 2315 N N . GLU B 1 72 ? 7.188 -22.808 -70.912 1.00 69.15 80 GLU B N 1
ATOM 2316 C CA . GLU B 1 72 ? 7.005 -23.387 -72.236 1.00 71.04 80 GLU B CA 1
ATOM 2317 C C . GLU B 1 72 ? 5.536 -23.312 -72.614 1.00 67.67 80 GLU B C 1
ATOM 2318 O O . GLU B 1 72 ? 4.664 -23.579 -71.788 1.00 70.80 80 GLU B O 1
ATOM 2330 N N . LEU B 1 73 ? 5.274 -22.941 -73.861 1.00 65.93 81 LEU B N 1
ATOM 2331 C CA . LEU B 1 73 ? 3.915 -22.793 -74.358 1.00 64.39 81 LEU B CA 1
ATOM 2332 C C . LEU B 1 73 ? 3.781 -23.503 -75.698 1.00 66.31 81 LEU B C 1
ATOM 2333 O O . LEU B 1 73 ? 4.467 -23.160 -76.659 1.00 67.73 81 LEU B O 1
ATOM 2349 N N . SER B 1 74 ? 2.893 -24.492 -75.751 1.00 66.78 82 SER B N 1
ATOM 2350 C CA . SER B 1 74 ? 2.714 -25.315 -76.941 1.00 71.30 82 SER B CA 1
ATOM 2351 C C . SER B 1 74 ? 1.437 -24.931 -77.680 1.00 79.46 82 SER B C 1
ATOM 2352 O O . SER B 1 74 ? 0.339 -25.272 -77.247 1.00 73.82 82 SER B O 1
ATOM 2360 N N . LEU B 1 75 ? 1.589 -24.224 -78.797 1.00 94.20 83 LEU B N 1
ATOM 2361 C CA . LEU B 1 75 ? 0.448 -23.768 -79.587 1.00 99.73 83 LEU B CA 1
ATOM 2362 C C . LEU B 1 75 ? 0.161 -24.726 -80.738 1.00 107.90 83 LEU B C 1
ATOM 2363 O O . LEU B 1 75 ? 1.057 -25.430 -81.203 1.00 104.18 83 LEU B O 1
ATOM 2379 N N . VAL B 1 76 ? -1.088 -24.735 -81.197 1.00 119.82 84 VAL B N 1
ATOM 2380 C CA . VAL B 1 76 ? -1.538 -25.684 -82.213 1.00 129.28 84 VAL B CA 1
ATOM 2381 C C . VAL B 1 76 ? -2.054 -24.979 -83.467 1.00 125.59 84 VAL B C 1
ATOM 2382 O O . VAL B 1 76 ? -1.453 -25.083 -84.537 1.00 127.34 84 VAL B O 1
ATOM 2395 N N . SER B 1 77 ? -3.172 -24.273 -83.332 1.00 110.32 85 SER B N 1
ATOM 2396 C CA . SER B 1 77 ? -3.815 -23.632 -84.474 1.00 106.46 85 SER B CA 1
ATOM 2397 C C . SER B 1 77 ? -2.989 -22.454 -84.979 1.00 101.12 85 SER B C 1
ATOM 2398 O O . SER B 1 77 ? -3.403 -21.739 -85.892 1.00 101.21 85 SER B O 1
ATOM 2406 N N . LYS B 1 87 ? 6.747 -24.358 -80.225 1.00 78.97 95 LYS B N 1
ATOM 2407 C CA . LYS B 1 87 ? 6.815 -23.984 -78.818 1.00 76.54 95 LYS B CA 1
ATOM 2408 C C . LYS B 1 87 ? 7.244 -22.529 -78.647 1.00 72.88 95 LYS B C 1
ATOM 2409 O O . LYS B 1 87 ? 7.975 -21.987 -79.476 1.00 75.93 95 LYS B O 1
ATOM 2427 N N . GLU B 1 88 ? 6.779 -21.907 -77.566 1.00 62.44 96 GLU B N 1
ATOM 2428 C CA . GLU B 1 88 ? 7.084 -20.509 -77.268 1.00 56.13 96 GLU B CA 1
ATOM 2429 C C . GLU B 1 88 ? 7.552 -20.354 -75.827 1.00 56.32 96 GLU B C 1
ATOM 2430 O O . GLU B 1 88 ? 6.858 -20.761 -74.895 1.00 56.94 96 GLU B O 1
ATOM 2442 N N . LEU B 1 89 ? 8.724 -19.752 -75.649 1.00 56.09 97 LEU B N 1
ATOM 2443 C CA . LEU B 1 89 ? 9.292 -19.558 -74.320 1.00 60.50 97 LEU B CA 1
ATOM 2444 C C . LEU B 1 89 ? 8.976 -18.165 -73.787 1.00 60.86 97 LEU B C 1
ATOM 2445 O O . LEU B 1 89 ? 8.963 -17.191 -74.541 1.00 66.55 97 LEU B O 1
ATOM 2461 N N . TYR B 1 90 ? 8.721 -18.084 -72.485 1.00 58.63 98 TYR B N 1
ATOM 2462 C CA . TYR B 1 90 ? 8.417 -16.817 -71.829 1.00 67.01 98 TYR B CA 1
ATOM 2463 C C . TYR B 1 90 ? 9.153 -16.693 -70.499 1.00 68.26 98 TYR B C 1
ATOM 2464 O O . TYR B 1 90 ? 9.270 -17.664 -69.753 1.00 72.01 98 TYR B O 1
ATOM 2482 N N . GLU B 1 91 ? 9.644 -15.489 -70.214 1.00 59.78 99 GLU B N 1
ATOM 2483 C CA . GLU B 1 91 ? 10.278 -15.185 -68.934 1.00 60.91 99 GLU B CA 1
ATOM 2484 C C . GLU B 1 91 ? 9.376 -14.269 -68.124 1.00 62.76 99 GLU B C 1
ATOM 2485 O O . GLU B 1 91 ? 8.748 -13.368 -68.674 1.00 63.26 99 GLU B O 1
ATOM 2497 N N . LEU B 1 92 ? 9.317 -14.502 -66.819 1.00 63.93 100 LEU B N 1
ATOM 2498 C CA . LEU B 1 92 ? 8.572 -13.631 -65.922 1.00 66.26 100 LEU B CA 1
ATOM 2499 C C . LEU B 1 92 ? 9.473 -12.498 -65.442 1.00 73.05 100 LEU B C 1
ATOM 2500 O O . LEU B 1 92 ? 10.401 -12.720 -64.665 1.00 68.06 100 LEU B O 1
ATOM 2516 N N . ILE B 1 93 ? 9.207 -11.286 -65.920 1.00 72.06 101 ILE B N 1
ATOM 2517 C CA . ILE B 1 93 ? 9.977 -10.120 -65.503 1.00 76.58 101 ILE B CA 1
ATOM 2518 C C . ILE B 1 93 ? 9.607 -9.768 -64.069 1.00 75.89 101 ILE B C 1
ATOM 2519 O O . ILE B 1 93 ? 10.436 -9.846 -63.163 1.00 78.93 101 ILE B O 1
ATOM 2535 N N . ASP B 1 94 ? 8.352 -9.375 -63.881 1.00 79.01 102 ASP B N 1
ATOM 2536 C CA . ASP B 1 94 ? 7.803 -9.122 -62.556 1.00 80.61 102 ASP B CA 1
ATOM 2537 C C . ASP B 1 94 ? 6.463 -9.842 -62.421 1.00 81.23 102 ASP B C 1
ATOM 2538 O O . ASP B 1 94 ? 6.066 -10.597 -63.308 1.00 81.58 102 ASP B O 1
ATOM 2547 N N . SER B 1 95 ? 5.769 -9.602 -61.314 1.00 80.96 103 SER B N 1
ATOM 2548 C CA . SER B 1 95 ? 4.535 -10.317 -61.003 1.00 76.29 103 SER B CA 1
ATOM 2549 C C . SER B 1 95 ? 3.421 -10.080 -62.025 1.00 73.89 103 SER B C 1
ATOM 2550 O O . SER B 1 95 ? 2.425 -10.805 -62.037 1.00 72.14 103 SER B O 1
ATOM 2558 N N . ASN B 1 96 ? 3.591 -9.072 -62.878 1.00 76.92 104 ASN B N 1
ATOM 2559 C CA . ASN B 1 96 ? 2.554 -8.677 -63.829 1.00 75.87 104 ASN B CA 1
ATOM 2560 C C . ASN B 1 96 ? 3.028 -8.636 -65.280 1.00 70.78 104 ASN B C 1
ATOM 2561 O O . ASN B 1 96 ? 2.255 -8.289 -66.173 1.00 69.78 104 ASN B O 1
ATOM 2572 N N . SER B 1 97 ? 4.289 -8.987 -65.515 1.00 61.05 105 SER B N 1
ATOM 2573 C CA . SER B 1 97 ? 4.879 -8.871 -66.847 1.00 57.51 105 SER B CA 1
ATOM 2574 C C . SER B 1 97 ? 5.628 -10.128 -67.264 1.00 54.36 105 SER B C 1
ATOM 2575 O O . SER B 1 97 ? 6.373 -10.714 -66.476 1.00 53.94 105 SER B O 1
ATOM 2583 N N . VAL B 1 98 ? 5.420 -10.529 -68.515 1.00 53.69 106 VAL B N 1
ATOM 2584 C CA . VAL B 1 98 ? 6.183 -11.614 -69.115 1.00 54.20 106 VAL B CA 1
ATOM 2585 C C . VAL B 1 98 ? 6.801 -11.144 -70.424 1.00 51.60 106 VAL B C 1
ATOM 2586 O O . VAL B 1 98 ? 6.282 -10.235 -71.068 1.00 50.80 106 VAL B O 1
ATOM 2599 N N . ARG B 1 99 ? 7.906 -11.775 -70.809 1.00 56.11 107 ARG B N 1
ATOM 2600 C CA . ARG B 1 99 ? 8.612 -11.430 -72.037 1.00 56.18 107 ARG B CA 1
ATOM 2601 C C . ARG B 1 99 ? 8.713 -12.633 -72.959 1.00 53.74 107 ARG B C 1
ATOM 2602 O O . ARG B 1 99 ? 9.132 -13.710 -72.541 1.00 52.34 107 ARG B O 1
ATOM 2623 N N . TYR B 1 100 ? 8.333 -12.443 -74.217 1.00 50.93 108 TYR B N 1
ATOM 2624 C CA . TYR B 1 100 ? 8.496 -13.482 -75.221 1.00 55.73 108 TYR B CA 1
ATOM 2625 C C . TYR B 1 100 ? 9.974 -13.605 -75.579 1.00 55.93 108 TYR B C 1
ATOM 2626 O O . TYR B 1 100 ? 10.582 -12.657 -76.076 1.00 55.45 108 TYR B O 1
ATOM 2644 N N . MET B 1 101 ? 10.549 -14.773 -75.308 1.00 53.36 109 MET B N 1
ATOM 2645 C CA . MET B 1 101 ? 11.973 -15.006 -75.534 1.00 55.56 109 MET B CA 1
ATOM 2646 C C . MET B 1 101 ? 12.249 -15.624 -76.896 1.00 55.59 109 MET B C 1
ATOM 2647 O O . MET B 1 101 ? 13.335 -15.458 -77.449 1.00 59.69 109 MET B O 1
ATOM 2661 N N . GLY B 1 102 ? 11.271 -16.358 -77.416 1.00 55.58 110 GLY B N 1
ATOM 2662 C CA . GLY B 1 102 ? 11.411 -17.032 -78.694 1.00 56.91 110 GLY B CA 1
ATOM 2663 C C . GLY B 1 102 ? 11.047 -18.500 -78.593 1.00 56.99 110 GLY B C 1
ATOM 2664 O O . GLY B 1 102 ? 10.136 -18.879 -77.854 1.00 60.14 110 GLY B O 1
ATOM 2668 N N . ALA B 1 103 ? 11.768 -19.326 -79.345 1.00 60.67 111 ALA B N 1
ATOM 2669 C CA . ALA B 1 103 ? 11.555 -20.768 -79.350 1.00 58.27 111 ALA B CA 1
ATOM 2670 C C . ALA B 1 103 ? 12.753 -21.470 -78.718 1.00 58.82 111 ALA B C 1
ATOM 2671 O O . ALA B 1 103 ? 13.788 -20.843 -78.498 1.00 54.88 111 ALA B O 1
ATOM 2678 N N . PRO B 1 104 ? 12.613 -22.769 -78.407 1.00 60.89 112 PRO B N 1
ATOM 2679 C CA . PRO B 1 104 ? 13.756 -23.509 -77.859 1.00 65.47 112 PRO B CA 1
ATOM 2680 C C . PRO B 1 104 ? 14.947 -23.508 -78.813 1.00 64.94 112 PRO B C 1
ATOM 2681 O O . PRO B 1 104 ? 14.805 -23.896 -79.972 1.00 60.06 112 PRO B O 1
ATOM 2692 N N . GLY B 1 105 ? 16.103 -23.068 -78.327 1.00 72.95 113 GLY B N 1
ATOM 2693 C CA . GLY B 1 105 ? 17.295 -22.980 -79.150 1.00 75.26 113 GLY B CA 1
ATOM 2694 C C . GLY B 1 105 ? 17.279 -21.781 -80.079 1.00 76.81 113 GLY B C 1
ATOM 2695 O O . GLY B 1 105 ? 18.146 -21.649 -80.942 1.00 82.10 113 GLY B O 1
ATOM 2699 N N . ALA B 1 106 ? 16.292 -20.907 -79.903 1.00 75.32 114 ALA B N 1
ATOM 2700 C CA . ALA B 1 106 ? 16.164 -19.709 -80.726 1.00 70.85 114 ALA B CA 1
ATOM 2701 C C . ALA B 1 106 ? 15.754 -18.514 -79.872 1.00 64.65 114 ALA B C 1
ATOM 2702 O O . ALA B 1 106 ? 14.789 -17.817 -80.181 1.00 68.04 114 ALA B O 1
ATOM 2709 N N . GLY B 1 107 ? 16.499 -18.285 -78.797 1.00 56.87 115 GLY B N 1
ATOM 2710 C CA . GLY B 1 107 ? 16.219 -17.185 -77.894 1.00 54.31 115 GLY B CA 1
ATOM 2711 C C . GLY B 1 107 ? 16.548 -15.835 -78.504 1.00 53.37 115 GLY B C 1
ATOM 2712 O O . GLY B 1 107 ? 17.227 -15.757 -79.522 1.00 57.25 115 GLY B O 1
ATOM 2716 N N . LYS B 1 108 ? 16.072 -14.773 -77.860 1.00 73.61 116 LYS B N 1
ATOM 2717 C CA . LYS B 1 108 ? 16.274 -13.401 -78.325 1.00 79.06 116 LYS B CA 1
ATOM 2718 C C . LYS B 1 108 ? 16.868 -12.552 -77.203 1.00 71.07 116 LYS B C 1
ATOM 2719 O O . LYS B 1 108 ? 16.137 -11.871 -76.486 1.00 70.40 116 LYS B O 1
ATOM 2738 N N . PRO B 1 109 ? 18.198 -12.600 -77.038 1.00 63.90 117 PRO B N 1
ATOM 2739 C CA . PRO B 1 109 ? 18.856 -11.914 -75.920 1.00 59.68 117 PRO B CA 1
ATOM 2740 C C . PRO B 1 109 ? 19.084 -10.419 -76.151 1.00 62.88 117 PRO B C 1
ATOM 2741 O O . PRO B 1 109 ? 19.675 -9.765 -75.294 1.00 61.77 117 PRO B O 1
ATOM 2752 N N . SER B 1 110 ? 18.628 -9.884 -77.279 1.00 54.56 118 SER B N 1
ATOM 2753 C CA . SER B 1 110 ? 18.807 -8.461 -77.562 1.00 56.20 118 SER B CA 1
ATOM 2754 C C . SER B 1 110 ? 18.167 -7.612 -76.469 1.00 55.86 118 SER B C 1
ATOM 2755 O O . SER B 1 110 ? 16.949 -7.619 -76.293 1.00 54.85 118 SER B O 1
ATOM 2763 N N . LYS B 1 111 ? 19.002 -6.893 -75.727 1.00 65.57 119 LYS B N 1
ATOM 2764 C CA . LYS B 1 111 ? 18.535 -6.057 -74.627 1.00 65.71 119 LYS B CA 1
ATOM 2765 C C . LYS B 1 111 ? 17.658 -4.914 -75.127 1.00 63.93 119 LYS B C 1
ATOM 2766 O O . LYS B 1 111 ? 16.530 -4.739 -74.668 1.00 63.71 119 LYS B O 1
ATOM 2785 N N . GLU B 1 112 ? 18.184 -4.138 -76.069 1.00 60.40 120 GLU B N 1
ATOM 2786 C CA . GLU B 1 112 ? 17.485 -2.961 -76.579 1.00 71.94 120 GLU B CA 1
ATOM 2787 C C . GLU B 1 112 ? 16.176 -3.328 -77.280 1.00 66.37 120 GLU B C 1
ATOM 2788 O O . GLU B 1 112 ? 15.328 -2.469 -77.518 1.00 64.36 120 GLU B O 1
ATOM 2800 N N . MET B 1 113 ? 16.021 -4.608 -77.601 1.00 69.78 121 MET B N 1
ATOM 2801 C CA . MET B 1 113 ? 14.838 -5.102 -78.295 1.00 67.50 121 MET B CA 1
ATOM 2802 C C . MET B 1 113 ? 13.874 -5.793 -77.328 1.00 60.33 121 MET B C 1
ATOM 2803 O O . MET B 1 113 ? 12.729 -6.078 -77.676 1.00 56.53 121 MET B O 1
ATOM 2817 N N . ALA B 1 114 ? 14.342 -6.045 -76.110 1.00 63.01 122 ALA B N 1
ATOM 2818 C CA . ALA B 1 114 ? 13.581 -6.814 -75.128 1.00 61.64 122 ALA B CA 1
ATOM 2819 C C . ALA B 1 114 ? 12.235 -6.185 -74.732 1.00 62.72 122 ALA B C 1
ATOM 2820 O O . ALA B 1 114 ? 11.231 -6.892 -74.643 1.00 61.31 122 ALA B O 1
ATOM 2827 N N . PRO B 1 115 ? 12.202 -4.863 -74.485 1.00 61.53 123 PRO B N 1
ATOM 2828 C CA . PRO B 1 115 ? 10.954 -4.252 -74.004 1.00 56.78 123 PRO B CA 1
ATOM 2829 C C . PRO B 1 115 ? 9.767 -4.427 -74.951 1.00 57.05 123 PRO B C 1
ATOM 2830 O O . PRO B 1 115 ? 8.620 -4.395 -74.506 1.00 57.32 123 PRO B O 1
ATOM 2841 N N . PHE B 1 116 ? 10.042 -4.606 -76.238 1.00 57.35 124 PHE B N 1
ATOM 2842 C CA . PHE B 1 116 ? 8.984 -4.707 -77.235 1.00 58.19 124 PHE B CA 1
ATOM 2843 C C . PHE B 1 116 ? 8.342 -6.095 -77.266 1.00 56.49 124 PHE B C 1
ATOM 2844 O O . PHE B 1 116 ? 7.351 -6.306 -77.965 1.00 57.79 124 PHE B O 1
ATOM 2861 N N . TYR B 1 117 ? 8.904 -7.030 -76.503 1.00 54.53 125 TYR B N 1
ATOM 2862 C CA . TYR B 1 117 ? 8.377 -8.393 -76.424 1.00 62.55 125 TYR B CA 1
ATOM 2863 C C . TYR B 1 117 ? 7.654 -8.653 -75.103 1.00 55.18 125 TYR B C 1
ATOM 2864 O O . TYR B 1 117 ? 7.319 -9.793 -74.784 1.00 59.35 125 TYR B O 1
ATOM 2882 N N . VAL B 1 118 ? 7.411 -7.591 -74.342 1.00 59.64 126 VAL B N 1
ATOM 2883 C CA . VAL B 1 118 ? 6.785 -7.718 -73.033 1.00 59.59 126 VAL B CA 1
ATOM 2884 C C . VAL B 1 118 ? 5.263 -7.769 -73.148 1.00 54.60 126 VAL B C 1
ATOM 2885 O O . VAL B 1 118 ? 4.677 -7.125 -74.017 1.00 56.04 126 VAL B O 1
ATOM 2898 N N . LEU B 1 119 ? 4.638 -8.538 -72.261 1.00 60.17 127 LEU B N 1
ATOM 2899 C CA . LEU B 1 119 ? 3.184 -8.657 -72.206 1.00 60.09 127 LEU B CA 1
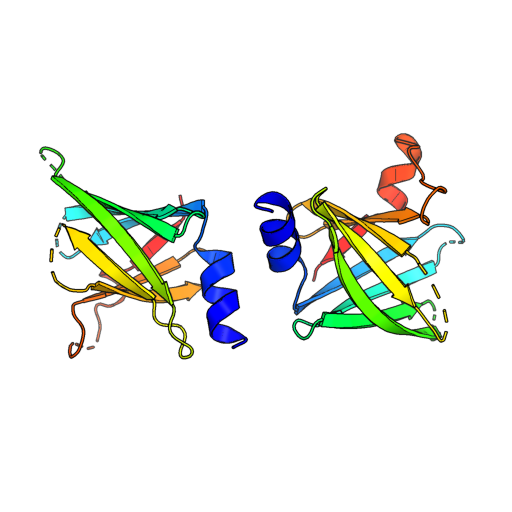ATOM 2900 C C . LEU B 1 119 ? 2.706 -8.389 -70.783 1.00 58.15 127 LEU B C 1
ATOM 2901 O O . LEU B 1 119 ? 3.055 -9.124 -69.861 1.00 55.66 127 LEU B O 1
ATOM 2917 N N . LYS B 1 120 ? 1.911 -7.338 -70.605 1.00 64.89 128 LYS B N 1
ATOM 2918 C CA . LYS B 1 120 ? 1.459 -6.938 -69.275 1.00 67.67 128 LYS B CA 1
ATOM 2919 C C . LYS B 1 120 ? 0.153 -7.617 -68.874 1.00 68.99 128 LYS B C 1
ATOM 2920 O O . LYS B 1 120 ? -0.759 -7.772 -69.685 1.00 67.68 128 LYS B O 1
ATOM 2939 N N . LYS B 1 121 ? 0.075 -8.009 -67.606 1.00 70.28 129 LYS B N 1
ATOM 2940 C CA . LYS B 1 121 ? -1.131 -8.606 -67.051 1.00 76.80 129 LYS B CA 1
ATOM 2941 C C . LYS B 1 121 ? -2.199 -7.530 -66.872 1.00 86.33 129 LYS B C 1
ATOM 2942 O O . LYS B 1 121 ? -1.897 -6.337 -66.909 1.00 85.18 129 LYS B O 1
ATOM 2961 N N . THR B 1 122 ? -3.446 -7.955 -66.690 1.00 93.80 130 THR B N 1
ATOM 2962 C CA . THR B 1 122 ? -4.553 -7.027 -66.488 1.00 99.58 130 THR B CA 1
ATOM 2963 C C . THR B 1 122 ? -5.584 -7.610 -65.527 1.00 103.46 130 THR B C 1
ATOM 2964 O O . THR B 1 122 ? -5.664 -8.825 -65.351 1.00 104.60 130 THR B O 1
#

B-factor: mean 82.89, std 20.32, range [44.68, 168.66]

Nearest PDB structures (foldseek):
  4u3q-assembly1_A  TM=1.011E+00  e=7.755E-18  Treponema pallidum subsp. pallidum str. Nichols
  4u3q-assembly1_B  TM=9.748E-01  e=6.567E-14  Treponema pallidum subsp. pallidum str. Nichols
  7stb-assembly1_F  TM=2.362E-01  e=8.574E-01  Saccharomyces cerevisiae S288C
  3jcu-assembly1_o  TM=2.956E-01  e=5.347E+00  Spinacia oleracea
  4u3q-assembly1_B  TM=1.010E+00  e=2.001E-19  Treponema pallidum subsp. pallidum str. Nichols

CATH classification: 2.40.128.640

Solvent-accessible surface area: 11245 Å² total; per-residue (Å²): 169,51,95,15,31,129,0,66,38,21,0,45,62,3,62,0,129,16,90,18,92,104,38,2,24,0,22,0,51,61,112,24,51,4,49,12,37,31,118,117,94,100,65,66,142,19,73,19,130,40,92,128,86,2,25,0,32,0,45,24,148,195,83,29,17,0,62,22,76,73,74,79,5,0,59,53,81,12,51,64,90,118,218,93,42,96,127,64,29,0,128,89,101,178,90,103,9,76,133,1,60,34,17,0,51,62,0,67,0,142,14,84,15,52,108,75,58,36,2,24,0,23,0,39,41,112,25,35,2,62,14,39,35,132,130,116,74,39,124,17,78,23,82,16,72,130,83,4,25,0,34,3,37,49,130,98,128,25,14,1,64,20,92,74,66,80,3,0,36,43,41,2,36,68,94,57,46,85,128,53,182,152,78,22,87,121,24,27,0,128,76,126

Radius of gyration: 20.18 Å; Cα contacts (8 Å, |Δi|>4): 470; chains: 2; bounding box: 37×24×62 Å

InterPro domains:
  IPR007298 NlpE-like, N-terminal domain [PF04170] (49-119)